Protein AF-A0A0E2AS98-F1 (afdb_monomer_lite)

Foldseek 3Di:
DFWEQDAPQAIKDFDADLVLDTPDIDGDHCHPPVNPLVVNLVVVQCCCVVRVAQEYEYEPDDCRVVVQVSVVPRDHPDDHHYYYDHLFQLLVLLPDPVLCVSCVPDHSNNSSRSLRVVCVSPVLVSCVSGQQLRNDLDPCSVVDDPVVSSVVSVVVSVVLDDDPPDDDPVSVVVVVVSVVVVVVVPD

Sequence (187 aa):
MGINPGFRTGCKVVCLDAQGNLVHNENIYPHPPVDKKTEAASKLRKMIEAYKIEAIAIGNGTASRETENFVTHQQCDRPVQVFVVSEQGASIYSASKTARDEFPDYDVTVRGAVSIARRLMDPLAELVKIDPKPIGVGQYQHDVDQTKLKKSLDQTVENCGMSETTKGSVIKKRILAIFLRHYSANG

Secondary structure (DSSP, 8-state):
-EEE--STT-EEEEEE-TT--EEEEEEE--STTT--HHHHHHHHHHHHHHTT--EEEEESSTTHHHHHHHHHT---SS--EEEEE--TTHHHHHHSHHHHHH-TTS-HHHHHHHHHHHHHH-HHHHHTTS-SGGG---TTTTSS-HHHHHHHHHHHHHHHS--TTS-TTHHHHHHHHHHHHHHHTT-

pLDDT: mean 81.99, std 20.9, range [31.88, 98.81]

Structure (mmCIF, N/CA/C/O backbone):
data_AF-A0A0E2AS98-F1
#
_entry.id   AF-A0A0E2AS98-F1
#
loop_
_atom_site.group_PDB
_atom_site.id
_atom_site.type_symbol
_atom_site.label_atom_id
_atom_site.label_alt_id
_atom_site.label_comp_id
_atom_site.label_asym_id
_atom_site.label_entity_id
_atom_site.label_seq_id
_atom_site.pdbx_PDB_ins_code
_atom_site.Cartn_x
_atom_site.Cartn_y
_atom_site.Cartn_z
_atom_site.occupancy
_atom_site.B_iso_or_equiv
_atom_site.auth_seq_id
_atom_site.auth_comp_id
_atom_site.auth_asym_id
_atom_site.auth_atom_id
_atom_site.pdbx_PDB_model_num
ATOM 1 N N . MET A 1 1 ? -1.797 -6.481 4.523 1.00 98.12 1 MET A N 1
ATOM 2 C CA . MET A 1 1 ? -2.333 -5.139 4.183 1.00 98.12 1 MET A CA 1
ATOM 3 C C . MET A 1 1 ? -1.204 -4.292 3.625 1.00 98.12 1 MET A C 1
ATOM 5 O O . MET A 1 1 ? -0.089 -4.416 4.112 1.00 98.12 1 MET A O 1
ATOM 9 N N . GLY A 1 2 ? -1.472 -3.462 2.621 1.00 98.50 2 GLY A N 1
ATOM 10 C CA . GLY A 1 2 ? -0.536 -2.448 2.130 1.00 98.50 2 GLY A CA 1
ATOM 11 C C . GLY A 1 2 ? -1.086 -1.050 2.340 1.00 98.50 2 GLY A C 1
ATOM 12 O O . GLY A 1 2 ? -2.293 -0.839 2.231 1.00 98.50 2 GLY A O 1
ATOM 13 N N . ILE A 1 3 ? -0.198 -0.107 2.623 1.00 98.69 3 ILE A N 1
ATOM 14 C CA . ILE A 1 3 ? -0.505 1.309 2.758 1.00 98.69 3 ILE A CA 1
ATOM 15 C C . ILE A 1 3 ? 0.469 2.073 1.871 1.00 98.69 3 ILE A C 1
ATOM 17 O O . ILE A 1 3 ? 1.679 1.991 2.068 1.00 98.69 3 ILE A O 1
ATOM 21 N N . ASN A 1 4 ? -0.069 2.809 0.902 1.00 98.31 4 ASN A N 1
ATOM 22 C CA . ASN A 1 4 ? 0.661 3.820 0.148 1.00 98.31 4 ASN A CA 1
ATOM 23 C C . ASN A 1 4 ? 0.438 5.185 0.827 1.00 98.31 4 ASN A C 1
ATOM 25 O O . ASN A 1 4 ? -0.687 5.699 0.763 1.00 98.31 4 ASN A O 1
ATOM 29 N N . PRO A 1 5 ? 1.436 5.730 1.542 1.00 98.12 5 PRO A N 1
ATOM 30 C CA . PRO A 1 5 ? 1.273 6.942 2.335 1.00 98.12 5 PRO A CA 1
ATOM 31 C C . PRO A 1 5 ? 1.043 8.204 1.499 1.00 98.12 5 PRO A C 1
ATOM 33 O O . PRO A 1 5 ? 1.516 8.333 0.373 1.00 98.12 5 PRO A O 1
ATOM 36 N N . GLY A 1 6 ? 0.324 9.168 2.072 1.00 97.38 6 GLY A N 1
ATOM 37 C CA . GLY A 1 6 ? 0.138 10.475 1.456 1.00 97.38 6 GLY A CA 1
ATOM 38 C C . GLY A 1 6 ? -0.455 11.502 2.415 1.00 97.38 6 GLY A C 1
ATOM 39 O O . GLY A 1 6 ? -1.212 11.167 3.324 1.00 97.38 6 GLY A O 1
ATOM 40 N N . PHE A 1 7 ? -0.111 12.775 2.202 1.00 97.50 7 PHE A N 1
ATOM 41 C CA . PHE A 1 7 ? -0.667 13.902 2.958 1.00 97.50 7 PHE A CA 1
ATOM 42 C C . PHE A 1 7 ? -2.013 14.349 2.367 1.00 97.50 7 PHE A C 1
ATOM 44 O O . PHE A 1 7 ? -3.079 13.903 2.785 1.00 97.50 7 PHE A O 1
ATOM 51 N N . ARG A 1 8 ? -1.977 15.204 1.334 1.00 95.75 8 ARG A N 1
ATOM 52 C CA . ARG A 1 8 ? -3.169 15.831 0.729 1.00 95.75 8 ARG A CA 1
ATOM 53 C C . ARG A 1 8 ? -4.147 14.827 0.123 1.00 95.75 8 ARG A C 1
ATOM 55 O O . ARG A 1 8 ? -5.352 14.993 0.264 1.00 95.75 8 ARG A O 1
ATOM 62 N N . THR A 1 9 ? -3.634 13.804 -0.551 1.00 95.19 9 THR A N 1
ATOM 63 C CA . THR A 1 9 ? -4.444 12.772 -1.211 1.00 95.19 9 THR A CA 1
ATOM 64 C C . THR A 1 9 ? -4.888 11.662 -0.259 1.00 95.19 9 THR A C 1
ATOM 66 O O . THR A 1 9 ? -5.659 10.801 -0.671 1.00 95.19 9 THR A O 1
ATOM 69 N N . GLY A 1 10 ? -4.444 11.689 1.003 1.00 97.62 10 GLY A N 1
ATOM 70 C CA . GLY A 1 10 ? -4.630 10.604 1.964 1.00 97.62 10 GLY A CA 1
ATOM 71 C C . GLY A 1 10 ? -3.718 9.404 1.698 1.00 97.62 10 GLY A C 1
ATOM 72 O O . GLY A 1 10 ? -2.964 9.378 0.723 1.00 97.62 10 GLY A O 1
ATOM 73 N N . CYS A 1 11 ? -3.809 8.412 2.581 1.00 98.50 11 CYS A N 1
ATOM 74 C CA . CYS A 1 11 ? -3.120 7.136 2.455 1.00 98.50 11 CYS A CA 1
ATOM 75 C C . CYS A 1 11 ? -4.057 6.113 1.806 1.00 98.50 11 CYS A C 1
ATOM 77 O O . CYS A 1 11 ? -5.139 5.829 2.338 1.00 98.50 11 CYS A O 1
ATOM 79 N N . LYS A 1 12 ? -3.620 5.514 0.696 1.00 98.56 12 LYS A N 1
ATOM 80 C CA . LYS A 1 12 ? -4.362 4.432 0.046 1.00 98.56 12 LYS A CA 1
ATOM 81 C C . LYS A 1 12 ? -4.075 3.121 0.767 1.00 98.56 12 LYS A C 1
ATOM 83 O O . LYS A 1 12 ? -2.920 2.710 0.848 1.00 98.56 12 LYS A O 1
ATOM 88 N N . VAL A 1 13 ? -5.115 2.460 1.264 1.00 98.75 13 VAL A N 1
ATOM 89 C CA . VAL A 1 13 ? -5.017 1.189 1.989 1.00 98.75 13 VAL A CA 1
ATOM 90 C C . VAL A 1 13 ? -5.600 0.073 1.138 1.00 98.75 13 VAL A C 1
ATOM 92 O O . VAL A 1 13 ? -6.668 0.227 0.548 1.00 98.75 13 VAL A O 1
ATOM 95 N N . VAL A 1 14 ? -4.909 -1.063 1.097 1.00 98.81 14 VAL A N 1
ATOM 96 C CA . VAL A 1 14 ? -5.372 -2.292 0.448 1.00 98.81 14 VAL A CA 1
ATOM 97 C C . VAL A 1 14 ? -5.251 -3.484 1.390 1.00 98.81 14 VAL A C 1
ATOM 99 O O . VAL A 1 14 ? -4.265 -3.633 2.118 1.00 98.81 14 VAL A O 1
ATOM 102 N N . CYS A 1 15 ? -6.236 -4.372 1.353 1.00 98.62 15 CYS A N 1
ATOM 103 C CA . CYS A 1 15 ? -6.164 -5.681 1.992 1.00 98.62 15 CYS A CA 1
ATOM 104 C C . CYS A 1 15 ? -6.011 -6.738 0.907 1.00 98.62 15 CYS A C 1
ATOM 106 O O . CYS A 1 15 ? -6.765 -6.737 -0.068 1.00 98.62 15 CYS A O 1
ATOM 108 N N . LEU A 1 16 ? -5.026 -7.614 1.089 1.00 98.38 16 LEU A N 1
ATOM 109 C CA . LEU A 1 16 ? -4.793 -8.756 0.218 1.00 98.38 16 LEU A CA 1
ATOM 110 C C . LEU A 1 16 ? -5.081 -10.044 0.986 1.00 98.38 16 LEU A C 1
ATOM 112 O O . LEU A 1 16 ? -4.855 -10.080 2.199 1.00 98.38 16 LEU A O 1
ATOM 116 N N . ASP A 1 17 ? -5.549 -11.071 0.284 1.00 96.75 17 ASP A N 1
ATOM 117 C CA . ASP A 1 17 ? -5.591 -12.436 0.814 1.00 96.75 17 ASP A CA 1
ATOM 118 C C . ASP A 1 17 ? -4.194 -13.093 0.813 1.00 96.75 17 ASP A C 1
ATOM 120 O O . ASP A 1 17 ? -3.189 -12.487 0.427 1.00 96.75 17 ASP A O 1
ATOM 124 N N . ALA A 1 18 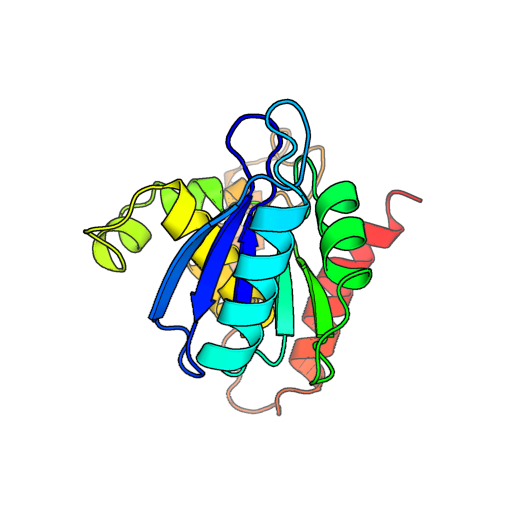? -4.120 -14.352 1.254 1.00 93.62 18 ALA A N 1
ATOM 125 C CA . ALA A 1 18 ? -2.868 -15.107 1.325 1.00 93.62 18 ALA A CA 1
ATOM 126 C C . ALA A 1 18 ? -2.233 -15.382 -0.053 1.00 93.62 18 ALA A C 1
ATOM 128 O O . ALA A 1 18 ? -1.033 -15.637 -0.133 1.00 93.62 18 ALA A O 1
ATOM 129 N N . GLN A 1 19 ? -3.018 -15.323 -1.131 1.00 93.69 19 GLN A N 1
ATOM 130 C CA . GLN A 1 19 ? -2.571 -15.497 -2.513 1.00 93.69 19 GLN A CA 1
ATOM 131 C C . GLN A 1 19 ? -2.161 -14.162 -3.157 1.00 93.69 19 GLN A C 1
ATOM 133 O O . GLN A 1 19 ? -1.646 -14.143 -4.273 1.00 93.69 19 GLN A O 1
ATOM 138 N N . GLY A 1 20 ? -2.352 -13.041 -2.457 1.00 93.31 20 GLY A N 1
ATOM 139 C CA . GLY A 1 20 ? -2.023 -11.707 -2.942 1.00 93.31 20 GLY A CA 1
ATOM 140 C C . GLY A 1 20 ? -3.116 -11.092 -3.816 1.00 93.31 20 GLY A C 1
ATOM 141 O O . GLY A 1 20 ? -2.835 -10.121 -4.527 1.00 93.31 20 GLY A O 1
ATOM 142 N N . ASN A 1 21 ? -4.342 -11.623 -3.791 1.00 96.38 21 ASN A N 1
ATOM 143 C CA . ASN A 1 21 ? -5.487 -11.024 -4.474 1.00 96.38 21 ASN A CA 1
ATOM 144 C C . ASN A 1 21 ? -6.033 -9.854 -3.661 1.00 96.38 21 ASN A C 1
ATOM 146 O O . ASN A 1 21 ? -6.092 -9.906 -2.433 1.00 96.38 21 ASN A O 1
ATOM 150 N N . LEU A 1 22 ? -6.461 -8.798 -4.352 1.00 98.25 22 LEU A N 1
ATOM 151 C CA . LEU A 1 22 ? -7.086 -7.643 -3.720 1.00 98.25 22 LEU A CA 1
ATOM 152 C C . LEU A 1 22 ? -8.492 -8.008 -3.237 1.00 98.25 22 LEU A C 1
ATOM 154 O O . LEU A 1 22 ? -9.369 -8.278 -4.050 1.00 98.25 22 LEU A O 1
ATOM 158 N N . VAL A 1 23 ? -8.713 -7.962 -1.923 1.00 98.25 23 VAL A N 1
ATOM 159 C CA . VAL A 1 23 ? -10.035 -8.213 -1.320 1.00 98.25 23 VAL A CA 1
ATOM 160 C C . VAL A 1 23 ? -10.718 -6.935 -0.844 1.00 98.25 23 VAL A C 1
ATOM 162 O O . VAL A 1 23 ? -11.935 -6.900 -0.689 1.00 98.25 23 VAL A O 1
ATOM 165 N N . HIS A 1 24 ? -9.952 -5.863 -0.621 1.00 98.50 24 HIS A N 1
ATOM 166 C CA . HIS A 1 24 ? -10.496 -4.573 -0.210 1.00 98.50 24 HIS A CA 1
ATOM 167 C C . HIS A 1 24 ? -9.539 -3.429 -0.511 1.00 98.50 24 HIS A C 1
ATOM 169 O O . HIS A 1 24 ? -8.323 -3.588 -0.400 1.00 98.50 24 HIS A O 1
ATOM 175 N N . ASN A 1 25 ? -10.083 -2.253 -0.810 1.00 98.50 25 ASN A N 1
ATOM 176 C CA . ASN A 1 25 ? -9.320 -1.015 -0.830 1.00 98.50 25 ASN A CA 1
ATOM 177 C C . ASN A 1 25 ? -10.160 0.140 -0.283 1.00 98.50 25 ASN A C 1
ATOM 179 O O . ASN A 1 25 ? -11.367 0.195 -0.506 1.00 98.50 25 ASN A O 1
ATOM 183 N N . GLU A 1 26 ? -9.502 1.075 0.392 1.00 97.94 26 GLU A N 1
ATOM 184 C CA . GLU A 1 26 ? -10.120 2.316 0.849 1.00 97.94 26 GLU A CA 1
ATOM 185 C C . GLU A 1 26 ? -9.063 3.417 0.976 1.00 97.94 26 GLU A C 1
ATOM 187 O O . GLU A 1 26 ? -7.860 3.153 0.986 1.00 97.94 26 GLU A O 1
ATOM 192 N N . ASN A 1 27 ? -9.502 4.668 1.086 1.00 98.12 27 ASN A N 1
ATOM 193 C CA . ASN A 1 27 ? -8.626 5.793 1.376 1.00 98.12 27 ASN A CA 1
ATOM 194 C C . ASN A 1 27 ? -8.861 6.284 2.807 1.00 98.12 27 ASN A C 1
ATOM 196 O O . ASN A 1 27 ? -10.003 6.516 3.207 1.00 98.12 27 ASN A O 1
ATOM 200 N N . ILE A 1 28 ? -7.783 6.482 3.562 1.00 98.56 28 ILE A N 1
ATOM 201 C CA . ILE A 1 28 ? -7.833 7.072 4.903 1.00 98.56 28 ILE A CA 1
ATOM 202 C C . ILE A 1 28 ? -7.053 8.382 4.933 1.00 98.56 28 ILE A C 1
ATOM 204 O O . ILE A 1 28 ? -6.127 8.591 4.154 1.00 98.56 28 ILE A O 1
ATOM 208 N N . TYR A 1 29 ? -7.407 9.267 5.860 1.00 98.56 29 TYR A N 1
ATOM 209 C CA . TYR A 1 29 ? -6.810 10.601 5.955 1.00 98.56 29 TYR A CA 1
ATOM 210 C C . TYR A 1 29 ? -6.251 10.868 7.360 1.00 98.56 29 TYR A C 1
ATOM 212 O O . TYR A 1 29 ? -6.797 11.701 8.077 1.00 98.56 29 TYR A O 1
ATOM 220 N N . PRO A 1 30 ? -5.197 10.154 7.795 1.00 98.12 30 PRO A N 1
ATOM 221 C CA . PRO A 1 30 ? -4.638 10.308 9.139 1.00 98.12 30 PRO A CA 1
ATOM 222 C C . PRO A 1 30 ? -3.778 11.569 9.311 1.00 98.12 30 PRO A C 1
ATOM 224 O O . PRO A 1 30 ? -3.431 11.905 10.440 1.00 98.12 30 PRO A O 1
ATOM 227 N N . HIS A 1 31 ? -3.430 12.260 8.220 1.00 98.12 31 HIS A N 1
ATOM 228 C CA . HIS A 1 31 ? -2.457 13.355 8.232 1.00 98.12 31 HIS A CA 1
ATOM 229 C C . HIS A 1 31 ? -3.062 14.683 7.756 1.00 98.12 31 HIS A C 1
ATOM 231 O O . HIS A 1 31 ? -4.033 14.681 6.986 1.00 98.12 31 HIS A O 1
ATOM 237 N N . PRO A 1 32 ? -2.479 15.833 8.148 1.00 96.31 32 PRO A N 1
ATOM 238 C CA . PRO A 1 32 ? -2.798 17.123 7.545 1.00 96.31 32 PRO A CA 1
ATOM 239 C C . PRO A 1 32 ? -2.623 17.099 6.016 1.00 96.31 32 PRO A C 1
ATOM 241 O O . PRO A 1 32 ? -1.759 16.383 5.502 1.00 96.31 32 PRO A O 1
ATOM 244 N N . PRO A 1 33 ? -3.414 17.881 5.260 1.00 96.62 33 PRO A N 1
ATOM 245 C CA . PRO A 1 33 ? -4.338 18.925 5.713 1.00 96.62 33 PRO A CA 1
ATOM 246 C C . PRO A 1 33 ? -5.740 18.433 6.117 1.00 96.62 33 PRO A C 1
ATOM 248 O O . PRO A 1 33 ? -6.519 19.230 6.621 1.00 96.62 33 PRO A O 1
ATOM 251 N N . VAL A 1 34 ? -6.087 17.163 5.881 1.00 96.62 34 VAL A N 1
ATOM 252 C CA . VAL A 1 34 ? -7.442 16.647 6.164 1.00 96.62 34 VAL A CA 1
ATOM 253 C C . VAL A 1 34 ? -7.585 16.191 7.623 1.00 96.62 34 VAL A C 1
ATOM 255 O O . VAL A 1 34 ? -8.619 16.428 8.234 1.00 96.62 34 VAL A O 1
ATOM 258 N N . ASP A 1 35 ? -6.548 15.554 8.174 1.00 95.56 35 ASP A N 1
ATOM 259 C CA . ASP A 1 35 ? -6.378 15.213 9.599 1.00 95.56 35 ASP A CA 1
ATOM 260 C C . ASP A 1 35 ? -7.564 14.494 10.284 1.00 95.56 35 ASP A C 1
ATOM 262 O O . ASP A 1 35 ? -7.888 14.711 11.451 1.00 95.56 35 ASP A O 1
ATOM 266 N N . LYS A 1 36 ? -8.206 13.559 9.581 1.00 97.88 36 LYS A N 1
ATOM 267 C CA . LYS A 1 36 ? -9.273 12.693 10.110 1.00 97.88 36 LYS A CA 1
ATOM 268 C C . LYS A 1 36 ? -8.713 11.482 10.872 1.00 97.88 36 LYS A C 1
ATOM 270 O O . LYS A 1 36 ? -9.107 10.339 10.618 1.00 97.88 36 LYS A O 1
ATOM 275 N N . LYS A 1 37 ? -7.805 11.709 11.827 1.00 96.69 37 LYS A N 1
ATOM 276 C CA . LYS A 1 37 ? -7.103 10.649 12.587 1.00 96.69 37 LYS A CA 1
ATOM 277 C C . LYS A 1 37 ? -8.035 9.613 13.213 1.00 96.69 37 LYS A C 1
ATOM 279 O O . LYS A 1 37 ? -7.813 8.418 13.044 1.00 96.69 37 LYS A O 1
ATOM 284 N N . THR A 1 38 ? -9.091 10.048 13.899 1.00 97.06 38 THR A N 1
ATOM 285 C CA . THR A 1 38 ? -10.021 9.139 14.595 1.00 97.06 38 THR A CA 1
ATOM 286 C C . THR A 1 38 ? -10.792 8.246 13.621 1.00 97.06 38 THR A C 1
ATOM 288 O O . THR A 1 38 ? -10.952 7.048 13.864 1.00 97.06 38 THR A O 1
ATOM 291 N N . GLU A 1 39 ? -11.231 8.806 12.488 1.00 97.94 39 GLU A N 1
ATOM 292 C CA . GLU A 1 39 ? -11.916 8.059 11.426 1.00 97.94 39 GLU A CA 1
ATOM 293 C C . GLU A 1 39 ? -10.962 7.045 10.780 1.00 97.94 39 GLU A C 1
ATOM 295 O O . GLU A 1 39 ? -11.294 5.865 10.666 1.00 97.94 39 GLU A O 1
ATOM 300 N N . ALA A 1 40 ? -9.749 7.489 10.429 1.00 98.25 40 ALA A N 1
ATOM 301 C CA . ALA A 1 40 ? -8.699 6.646 9.868 1.00 98.25 40 ALA A CA 1
ATOM 302 C C . ALA A 1 40 ? -8.350 5.477 10.801 1.00 98.25 40 ALA A C 1
ATOM 304 O O . ALA A 1 40 ? -8.235 4.339 10.352 1.00 98.25 40 ALA A O 1
ATOM 305 N N . ALA A 1 41 ? -8.245 5.741 12.105 1.00 97.25 41 ALA A N 1
ATOM 306 C CA . ALA A 1 41 ? -7.940 4.742 13.122 1.00 97.25 41 ALA A CA 1
ATOM 307 C C . ALA A 1 41 ? -9.062 3.702 13.255 1.00 97.25 41 ALA A C 1
ATOM 309 O O . ALA A 1 41 ? -8.800 2.501 13.315 1.00 97.25 41 ALA A O 1
ATOM 310 N N . SER A 1 42 ? -10.323 4.150 13.249 1.00 96.88 42 SER A N 1
ATOM 311 C CA . SER A 1 42 ? -11.483 3.254 13.273 1.00 96.88 42 SER A CA 1
ATOM 312 C C . SER A 1 42 ? -11.524 2.348 12.040 1.00 96.88 42 SER A C 1
ATOM 314 O O . SER A 1 42 ? -11.691 1.137 12.178 1.00 96.88 42 SER A O 1
ATOM 316 N N . LYS A 1 43 ? -11.319 2.914 10.842 1.00 97.75 43 LYS A N 1
ATOM 317 C CA . LYS A 1 43 ? -11.270 2.159 9.581 1.00 97.75 43 LYS A CA 1
ATOM 318 C C . LYS A 1 43 ? -10.132 1.146 9.569 1.00 97.75 43 LYS A C 1
ATOM 320 O O . LYS A 1 43 ? -10.362 -0.015 9.245 1.00 97.75 43 LYS A O 1
ATOM 325 N N . LEU A 1 44 ? -8.933 1.557 9.989 1.00 97.44 44 LEU A N 1
ATOM 326 C CA . LEU A 1 44 ? -7.771 0.675 10.059 1.00 97.44 44 LEU A CA 1
ATOM 327 C C . LEU A 1 44 ? -8.044 -0.537 10.958 1.00 97.44 44 LEU A C 1
ATOM 329 O O . LEU A 1 44 ? -7.875 -1.667 10.508 1.00 97.44 44 LEU A O 1
ATOM 333 N N . ARG A 1 45 ? -8.534 -0.320 12.186 1.00 96.06 45 ARG A N 1
ATOM 334 C CA . ARG A 1 45 ? -8.854 -1.418 13.116 1.00 96.06 45 ARG A CA 1
ATOM 335 C C . ARG A 1 45 ? -9.939 -2.346 12.572 1.00 96.06 45 ARG A C 1
ATOM 337 O O . ARG A 1 45 ? -9.783 -3.561 12.637 1.00 96.06 45 ARG A O 1
ATOM 344 N N . LYS A 1 46 ? -11.000 -1.791 11.971 1.00 95.94 46 LYS A N 1
ATOM 345 C CA . LYS A 1 46 ? -12.061 -2.587 11.330 1.00 95.94 46 LYS A CA 1
ATOM 346 C C . LYS A 1 46 ? -11.514 -3.472 10.212 1.00 95.94 46 LYS A C 1
ATOM 348 O O . LYS A 1 46 ? -11.878 -4.639 10.146 1.00 95.94 46 LYS A O 1
ATOM 353 N N . MET A 1 47 ? -10.639 -2.941 9.358 1.00 97.00 47 MET A N 1
ATOM 354 C CA . MET A 1 47 ? -10.011 -3.724 8.292 1.00 97.00 47 MET A CA 1
ATOM 355 C C . MET A 1 47 ? -9.071 -4.799 8.846 1.00 97.00 47 MET A C 1
ATOM 357 O O . MET A 1 47 ? -9.081 -5.924 8.354 1.00 97.00 47 MET A O 1
ATOM 361 N N . ILE A 1 48 ? -8.274 -4.469 9.869 1.00 95.94 48 ILE A N 1
ATOM 362 C CA . ILE A 1 48 ? -7.370 -5.426 10.518 1.00 95.94 48 ILE A CA 1
ATOM 363 C C . ILE A 1 48 ? -8.146 -6.639 11.034 1.00 95.94 48 ILE A C 1
ATOM 365 O O . ILE A 1 48 ? -7.724 -7.771 10.791 1.00 95.94 48 ILE A O 1
ATOM 369 N N . GLU A 1 49 ? -9.284 -6.399 11.684 1.00 95.12 49 GLU A N 1
ATOM 370 C CA . GLU A 1 49 ? -10.127 -7.460 12.225 1.00 95.12 49 GLU A CA 1
ATOM 371 C C . GLU A 1 49 ? -10.874 -8.222 11.122 1.00 95.12 49 GLU A C 1
ATOM 373 O O . GLU A 1 49 ? -10.733 -9.439 11.002 1.00 95.12 49 GLU A O 1
ATOM 378 N N . ALA A 1 50 ? -11.592 -7.511 10.245 1.00 95.94 50 ALA A N 1
ATOM 379 C CA . ALA A 1 50 ? -12.432 -8.119 9.212 1.00 95.94 50 ALA A CA 1
ATOM 380 C C . ALA A 1 50 ? -11.644 -9.013 8.242 1.00 95.94 50 ALA A C 1
ATOM 382 O O . ALA A 1 50 ? -12.106 -10.092 7.875 1.00 95.94 50 ALA A O 1
ATOM 383 N N . TYR A 1 51 ? -10.444 -8.579 7.845 1.00 96.31 51 TYR A N 1
ATOM 384 C CA . TYR A 1 51 ? -9.594 -9.300 6.892 1.00 96.31 51 TYR A CA 1
ATOM 385 C C . TYR A 1 51 ? -8.486 -10.107 7.566 1.00 96.31 51 TYR A C 1
ATOM 387 O O . TYR A 1 51 ? -7.614 -10.633 6.878 1.00 96.31 51 TYR A O 1
ATOM 395 N N . LYS A 1 52 ? -8.499 -10.205 8.902 1.00 94.81 52 LYS A N 1
ATOM 396 C CA . LYS A 1 52 ? -7.517 -10.959 9.688 1.00 94.81 52 LYS A CA 1
ATOM 397 C C . LYS A 1 52 ? -6.067 -10.630 9.295 1.00 94.81 52 LYS A C 1
ATOM 399 O O . LYS A 1 52 ? -5.254 -11.523 9.061 1.00 94.81 52 LYS A O 1
ATOM 404 N N . ILE A 1 53 ? -5.722 -9.344 9.261 1.00 95.81 53 ILE A N 1
ATOM 405 C CA . ILE A 1 53 ? -4.435 -8.834 8.752 1.00 95.81 53 ILE A CA 1
ATOM 406 C C . ILE A 1 53 ? -3.252 -9.174 9.664 1.00 95.81 53 ILE A C 1
ATOM 408 O O . ILE A 1 53 ? -3.173 -8.697 10.795 1.00 95.81 53 ILE A O 1
ATOM 412 N N . GLU A 1 54 ? -2.318 -10.005 9.201 1.00 93.31 54 GLU A N 1
ATOM 413 C CA . GLU A 1 54 ? -1.136 -10.442 9.978 1.00 93.31 54 GLU A CA 1
ATOM 414 C C . GLU A 1 54 ? 0.041 -9.464 9.891 1.00 93.31 54 GLU A C 1
ATOM 416 O O . GLU A 1 54 ? 0.823 -9.326 10.834 1.00 93.31 54 GLU A O 1
ATOM 421 N N . ALA A 1 55 ? 0.146 -8.759 8.763 1.00 95.50 55 ALA A N 1
ATOM 422 C CA . ALA A 1 55 ? 1.198 -7.787 8.517 1.00 95.50 55 ALA A CA 1
ATOM 423 C C . ALA A 1 55 ? 0.712 -6.588 7.689 1.00 95.50 55 ALA A C 1
ATOM 425 O O . ALA A 1 55 ? -0.164 -6.709 6.818 1.00 95.50 55 ALA A O 1
ATOM 426 N N . ILE A 1 56 ? 1.317 -5.431 7.950 1.00 98.06 56 ILE A N 1
ATOM 427 C CA . ILE A 1 56 ? 1.098 -4.162 7.257 1.00 98.06 56 ILE A CA 1
ATOM 428 C C . ILE A 1 56 ? 2.408 -3.744 6.587 1.00 98.06 56 ILE A C 1
ATOM 430 O O . ILE A 1 56 ? 3.413 -3.542 7.260 1.00 98.06 56 ILE A O 1
ATOM 434 N N . ALA A 1 57 ? 2.379 -3.591 5.265 1.00 98.38 57 ALA A N 1
ATOM 435 C CA . ALA A 1 57 ? 3.450 -2.992 4.479 1.00 98.38 57 ALA A CA 1
ATOM 436 C C . ALA A 1 57 ? 3.165 -1.499 4.269 1.00 98.38 57 ALA A C 1
ATOM 438 O O . ALA A 1 57 ? 2.078 -1.148 3.808 1.00 98.38 57 ALA A O 1
ATOM 439 N N . ILE A 1 58 ? 4.124 -0.631 4.573 1.00 98.62 58 ILE A N 1
ATOM 440 C CA . ILE A 1 58 ? 4.033 0.822 4.394 1.00 98.62 58 ILE A CA 1
ATOM 441 C C . ILE A 1 58 ? 5.070 1.240 3.353 1.00 98.62 58 ILE A C 1
ATOM 443 O O . ILE A 1 58 ? 6.256 0.970 3.530 1.00 98.62 58 ILE A O 1
ATOM 447 N N . GLY A 1 59 ? 4.633 1.874 2.265 1.00 97.94 59 GLY A N 1
ATOM 448 C CA . GLY A 1 59 ? 5.545 2.438 1.265 1.00 97.94 59 GLY A CA 1
ATOM 449 C C . GLY A 1 59 ? 6.449 3.506 1.879 1.00 97.94 59 GLY A C 1
ATOM 450 O O . GLY A 1 59 ? 5.978 4.344 2.640 1.00 97.94 59 GLY A O 1
ATOM 451 N N . ASN A 1 60 ? 7.740 3.478 1.561 1.00 96.50 60 ASN A N 1
ATOM 452 C CA . ASN A 1 60 ? 8.752 4.354 2.154 1.00 96.50 60 ASN A CA 1
ATOM 453 C C . ASN A 1 60 ? 8.827 5.770 1.551 1.00 96.50 60 ASN A C 1
ATOM 455 O O . ASN A 1 60 ? 9.853 6.437 1.693 1.00 96.50 60 ASN A O 1
ATOM 459 N N . GLY A 1 61 ? 7.784 6.229 0.862 1.00 93.12 61 GLY A N 1
ATOM 460 C CA . GLY A 1 61 ? 7.729 7.554 0.263 1.00 93.12 61 GLY A CA 1
ATOM 461 C C . GLY A 1 61 ? 7.175 8.644 1.167 1.00 93.12 61 GLY A C 1
ATOM 462 O O . GLY A 1 61 ? 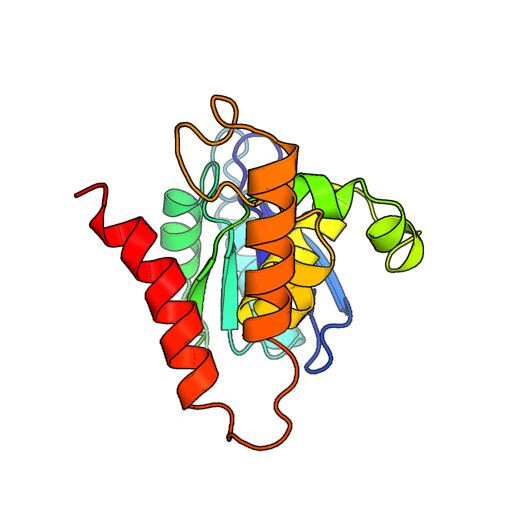7.388 8.699 2.382 1.00 93.12 61 GLY A O 1
ATOM 463 N N . THR A 1 62 ? 6.463 9.573 0.532 1.00 95.38 62 THR A N 1
ATOM 464 C CA . THR A 1 62 ? 5.948 10.781 1.187 1.00 95.38 62 THR A CA 1
ATOM 465 C C . THR A 1 62 ? 4.981 10.419 2.309 1.00 95.38 62 THR A C 1
ATOM 467 O O . THR A 1 62 ? 4.010 9.718 2.071 1.00 95.38 62 THR A O 1
ATOM 470 N N . ALA A 1 63 ? 5.190 10.967 3.508 1.00 97.19 63 ALA A N 1
ATOM 471 C CA . ALA A 1 63 ? 4.410 10.670 4.717 1.00 97.19 63 ALA A CA 1
ATOM 472 C C . ALA A 1 63 ? 4.607 9.253 5.299 1.00 97.19 63 ALA A C 1
ATOM 474 O O . ALA A 1 63 ? 3.812 8.828 6.144 1.00 97.19 63 ALA A O 1
ATOM 475 N N . SER A 1 64 ? 5.632 8.499 4.873 1.00 97.69 64 SER A N 1
ATOM 476 C CA . SER A 1 64 ? 5.894 7.145 5.389 1.00 97.69 64 SER A CA 1
ATOM 477 C C . SER A 1 64 ? 6.089 7.130 6.899 1.00 97.69 64 SER A C 1
ATOM 479 O O . SER A 1 64 ? 5.423 6.367 7.592 1.00 97.69 64 SER A O 1
ATOM 481 N N . ARG A 1 65 ? 6.962 7.995 7.424 1.00 97.50 65 ARG A N 1
ATOM 482 C CA . ARG A 1 65 ? 7.286 8.048 8.858 1.00 97.50 65 ARG A CA 1
ATOM 483 C C . ARG A 1 65 ? 6.065 8.416 9.698 1.00 97.50 65 ARG A C 1
ATOM 485 O O . ARG A 1 65 ? 5.803 7.815 10.733 1.00 97.50 65 ARG A O 1
ATOM 492 N N . GLU A 1 66 ? 5.295 9.397 9.245 1.00 98.31 66 GLU A N 1
ATOM 493 C CA . GLU A 1 66 ? 4.060 9.828 9.895 1.00 98.31 66 GLU A CA 1
ATOM 494 C C . GLU A 1 66 ? 3.024 8.695 9.889 1.00 98.31 66 GLU A C 1
ATOM 496 O O . GLU A 1 66 ? 2.335 8.477 10.885 1.00 98.31 66 GLU A O 1
ATOM 501 N N . THR A 1 67 ? 2.941 7.937 8.791 1.00 98.56 67 THR A N 1
ATOM 502 C CA . THR A 1 67 ? 2.038 6.785 8.654 1.00 98.56 67 THR A CA 1
ATOM 503 C C . THR A 1 67 ? 2.467 5.614 9.528 1.00 98.56 67 THR A C 1
ATOM 505 O O . THR A 1 67 ? 1.620 5.025 10.191 1.00 98.56 67 THR A O 1
ATOM 508 N N . GLU A 1 68 ? 3.757 5.298 9.581 1.00 98.00 68 GLU A N 1
ATOM 509 C CA . GLU A 1 68 ? 4.308 4.271 10.466 1.00 98.00 68 GLU A CA 1
ATOM 510 C C . GLU A 1 68 ? 4.027 4.603 11.933 1.00 98.00 68 GLU A C 1
ATOM 512 O O . GLU A 1 68 ? 3.468 3.775 12.654 1.00 98.00 68 GLU A O 1
ATOM 517 N N . ASN A 1 69 ? 4.301 5.842 12.352 1.00 97.38 69 ASN A N 1
ATOM 518 C CA . ASN A 1 69 ? 3.960 6.319 13.691 1.00 97.38 69 ASN A CA 1
ATOM 519 C C . ASN A 1 69 ? 2.454 6.201 13.952 1.00 97.38 69 ASN A C 1
ATOM 521 O O . ASN A 1 69 ? 2.044 5.671 14.980 1.00 97.38 69 ASN A O 1
ATOM 525 N N . PHE A 1 70 ? 1.612 6.641 13.016 1.00 97.62 70 PHE A N 1
ATOM 526 C CA . PHE A 1 70 ? 0.162 6.527 13.155 1.00 97.62 70 PHE A CA 1
ATOM 527 C C . PHE A 1 70 ? -0.293 5.072 13.342 1.00 97.62 70 PHE A C 1
ATOM 529 O O . PHE A 1 70 ? -1.074 4.805 14.252 1.00 97.62 70 PHE A O 1
ATOM 536 N N . VAL A 1 71 ? 0.195 4.139 12.518 1.00 96.94 71 VAL A N 1
ATOM 537 C CA . VAL A 1 71 ? -0.204 2.721 12.542 1.00 96.94 71 VAL A CA 1
ATOM 538 C C . VAL A 1 71 ? 0.279 2.024 13.814 1.00 96.94 71 VAL A C 1
ATOM 540 O O . VAL A 1 71 ? -0.501 1.324 14.453 1.00 96.94 71 VAL A O 1
ATOM 543 N N . THR A 1 72 ? 1.535 2.235 14.212 1.00 93.69 72 THR A N 1
ATOM 544 C CA . THR A 1 72 ? 2.144 1.580 15.387 1.00 93.69 72 THR A CA 1
ATOM 545 C C . THR A 1 72 ? 1.523 2.009 16.716 1.00 93.69 72 THR A C 1
ATOM 547 O O . THR A 1 72 ? 1.534 1.238 17.671 1.00 93.69 72 THR A O 1
ATOM 550 N N . HIS A 1 73 ? 0.918 3.198 16.779 1.00 92.94 73 HIS A N 1
ATOM 551 C CA . HIS A 1 73 ? 0.190 3.671 17.960 1.00 92.94 73 HIS A CA 1
ATOM 552 C C . HIS A 1 73 ? -1.263 3.167 18.030 1.00 92.94 73 HIS A C 1
ATOM 554 O O . HIS A 1 73 ? -1.981 3.502 18.975 1.00 92.94 73 HIS A O 1
ATOM 560 N N . GLN A 1 74 ? -1.735 2.381 17.053 1.00 90.38 74 GLN A N 1
ATOM 561 C CA . GLN A 1 74 ? -3.080 1.811 17.109 1.00 90.38 74 GLN A CA 1
ATOM 562 C C . GLN A 1 74 ? -3.099 0.541 17.956 1.00 90.38 74 GLN A C 1
ATOM 564 O O . GLN A 1 74 ? -2.484 -0.466 17.612 1.00 90.38 74 GLN A O 1
ATOM 569 N N . GLN A 1 75 ? -3.883 0.566 19.032 1.00 83.69 75 GLN A N 1
ATOM 570 C CA . GLN A 1 75 ? -4.203 -0.642 19.786 1.00 83.69 75 GLN A CA 1
ATOM 571 C C . GLN A 1 75 ? -5.065 -1.561 18.917 1.00 83.69 75 GLN A C 1
ATOM 573 O O . GLN A 1 75 ? -6.148 -1.174 18.474 1.00 83.69 75 GLN A O 1
ATOM 578 N N . CYS A 1 76 ? -4.556 -2.758 18.652 1.00 82.88 76 CYS A N 1
ATOM 579 C CA . CYS A 1 76 ? -5.257 -3.813 17.936 1.00 82.88 76 CYS A CA 1
ATOM 580 C C . CYS A 1 76 ? -5.363 -5.024 18.862 1.00 82.88 76 CYS A C 1
ATOM 582 O O . CYS A 1 76 ? -4.406 -5.336 19.569 1.00 82.88 76 CYS A O 1
ATOM 584 N N . ASP A 1 77 ? -6.494 -5.726 18.825 1.00 82.06 77 ASP A N 1
ATOM 585 C CA . ASP A 1 77 ? -6.730 -6.906 19.675 1.00 82.06 77 ASP A CA 1
ATOM 586 C C . ASP A 1 77 ? -5.784 -8.072 19.333 1.00 82.06 77 ASP A C 1
ATOM 588 O O . ASP A 1 77 ? -5.523 -8.959 20.144 1.00 82.06 77 ASP A O 1
ATOM 592 N N . ARG A 1 78 ? -5.229 -8.037 18.119 1.00 80.69 78 ARG A N 1
ATOM 593 C CA . ARG A 1 78 ? -4.255 -8.980 17.572 1.00 80.69 78 ARG A CA 1
ATOM 594 C C . ARG A 1 78 ? -2.914 -8.285 17.324 1.00 80.69 78 ARG A C 1
ATOM 596 O O . ARG A 1 78 ? -2.906 -7.156 16.825 1.00 80.69 78 ARG A O 1
ATOM 603 N N . PRO A 1 79 ? -1.778 -8.955 17.587 1.00 81.38 79 PRO A N 1
ATOM 604 C CA . PRO A 1 79 ? -0.479 -8.434 17.192 1.00 81.38 79 PRO A CA 1
ATOM 605 C C . PRO A 1 79 ? -0.395 -8.386 15.661 1.00 81.38 79 PRO A C 1
ATOM 607 O O . PRO A 1 79 ? -0.579 -9.398 14.985 1.00 81.38 79 PRO A O 1
ATOM 610 N N . VAL A 1 80 ? -0.119 -7.202 15.116 1.00 90.50 80 VAL A N 1
ATOM 611 C CA . VAL A 1 80 ? 0.094 -6.988 13.680 1.00 90.50 80 VAL A CA 1
ATOM 612 C C . VAL A 1 80 ? 1.500 -6.456 13.480 1.00 90.50 80 VAL A C 1
ATOM 614 O O . VAL A 1 80 ? 1.892 -5.469 14.099 1.00 90.50 80 VAL A O 1
ATOM 617 N N . GLN A 1 81 ? 2.268 -7.113 12.616 1.00 92.88 81 GLN A N 1
ATOM 618 C CA . GLN A 1 81 ? 3.623 -6.669 12.308 1.00 92.88 81 GLN A CA 1
ATOM 619 C C . GLN A 1 81 ? 3.586 -5.541 11.276 1.00 92.88 81 GLN A C 1
ATOM 621 O O . GLN A 1 81 ? 2.870 -5.629 10.278 1.00 92.88 81 GLN A O 1
ATOM 626 N N . VAL A 1 82 ? 4.366 -4.489 11.502 1.00 95.19 82 VAL A N 1
ATOM 627 C CA . VAL A 1 82 ? 4.452 -3.329 10.608 1.00 95.19 82 VAL A CA 1
ATOM 628 C C . VAL A 1 82 ? 5.833 -3.310 9.969 1.00 95.19 82 VAL A C 1
ATOM 630 O O . VAL A 1 82 ? 6.839 -3.430 10.663 1.00 95.19 82 VAL A O 1
ATOM 633 N N . PHE A 1 83 ? 5.874 -3.171 8.647 1.00 95.62 83 PHE A N 1
ATOM 634 C CA . PHE A 1 83 ? 7.104 -3.139 7.868 1.00 95.62 83 PHE A CA 1
ATOM 635 C C . PHE A 1 83 ? 7.088 -1.956 6.913 1.00 95.62 83 PHE A C 1
ATOM 637 O O . PHE A 1 83 ? 6.130 -1.769 6.162 1.00 95.62 83 PHE A O 1
ATOM 644 N N . VAL A 1 84 ? 8.183 -1.207 6.883 1.00 95.38 84 VAL A N 1
ATOM 645 C CA . VAL A 1 84 ? 8.437 -0.229 5.827 1.00 95.38 84 VAL A CA 1
ATOM 646 C C . VAL A 1 84 ? 9.056 -0.951 4.631 1.00 95.38 84 VAL A C 1
ATOM 648 O O . VAL A 1 84 ? 10.016 -1.709 4.774 1.00 95.38 84 VAL A O 1
ATOM 651 N N . VAL A 1 85 ? 8.494 -0.736 3.444 1.00 93.12 85 VAL A N 1
ATOM 652 C CA . VAL A 1 85 ? 8.924 -1.360 2.188 1.00 93.12 85 VAL A CA 1
ATOM 653 C C . VAL A 1 85 ? 9.216 -0.294 1.143 1.00 93.12 85 VAL A C 1
ATOM 655 O O . VAL A 1 85 ? 8.614 0.777 1.137 1.00 93.12 85 VAL A O 1
ATOM 658 N N . SER A 1 86 ? 10.132 -0.591 0.222 1.00 89.38 86 SER A N 1
ATOM 659 C CA . SER A 1 86 ? 10.414 0.324 -0.886 1.00 89.38 86 SER A CA 1
ATOM 660 C C . SER A 1 86 ? 9.173 0.473 -1.753 1.00 89.38 86 SER A C 1
ATOM 662 O O . SER A 1 86 ? 8.578 -0.533 -2.143 1.00 89.38 86 SER A O 1
ATOM 664 N N . GLU A 1 87 ? 8.821 1.704 -2.105 1.00 90.62 87 GLU A N 1
ATOM 665 C CA . GLU A 1 87 ? 7.824 2.012 -3.134 1.00 90.62 87 GLU A CA 1
ATOM 666 C C . GLU A 1 87 ? 8.456 2.319 -4.500 1.00 90.62 87 GLU A C 1
ATOM 668 O O . GLU A 1 87 ? 7.751 2.600 -5.468 1.00 90.62 87 GLU A O 1
ATOM 673 N N . GLN A 1 88 ? 9.785 2.228 -4.615 1.00 85.50 88 GLN A N 1
ATOM 674 C CA . GLN A 1 88 ? 10.512 2.536 -5.844 1.00 85.50 88 GLN A CA 1
ATOM 675 C C . GLN A 1 88 ? 9.987 1.683 -7.006 1.00 85.50 88 GLN A C 1
ATOM 677 O O . GLN A 1 88 ? 9.889 0.459 -6.905 1.00 85.50 88 GLN A O 1
ATOM 682 N N . GLY A 1 89 ? 9.569 2.327 -8.094 1.00 87.00 89 GLY A N 1
ATOM 683 C CA . GLY A 1 89 ? 8.949 1.656 -9.240 1.00 87.00 89 GLY A CA 1
ATOM 684 C C . GLY A 1 89 ? 7.478 1.248 -9.059 1.00 87.00 89 GLY A C 1
ATOM 685 O O . GLY A 1 89 ? 6.877 0.775 -10.019 1.00 87.00 89 GLY A O 1
ATOM 686 N N . ALA A 1 90 ? 6.848 1.456 -7.895 1.00 90.81 90 ALA A N 1
ATOM 687 C CA . ALA A 1 90 ? 5.424 1.147 -7.702 1.00 90.81 90 ALA A CA 1
ATOM 688 C C . ALA A 1 90 ? 4.520 2.031 -8.580 1.00 90.81 90 ALA A C 1
ATOM 690 O O . ALA A 1 90 ? 3.494 1.564 -9.069 1.00 90.81 90 ALA A O 1
ATOM 691 N N . SER A 1 91 ? 4.928 3.280 -8.835 1.00 90.38 91 SER A N 1
ATOM 692 C CA . SER A 1 91 ? 4.269 4.190 -9.784 1.00 90.38 91 SER A CA 1
ATOM 693 C C . SER A 1 91 ? 4.413 3.742 -11.243 1.00 90.38 91 SER A C 1
ATOM 695 O O . SER A 1 91 ? 3.500 3.929 -12.044 1.00 90.38 91 SER A O 1
ATOM 697 N N . ILE A 1 92 ? 5.537 3.110 -11.593 1.00 91.06 92 ILE A N 1
ATOM 698 C CA . ILE A 1 92 ? 5.759 2.539 -12.927 1.00 91.06 92 ILE A CA 1
ATOM 699 C C . ILE A 1 92 ? 4.897 1.296 -13.113 1.00 91.06 92 ILE A C 1
ATOM 701 O O . ILE A 1 92 ? 4.198 1.180 -14.119 1.00 91.06 92 ILE A O 1
ATOM 705 N N . TYR A 1 93 ? 4.900 0.399 -12.122 1.00 94.12 93 TYR A N 1
ATOM 706 C CA . TYR A 1 93 ? 4.004 -0.750 -12.107 1.00 94.12 93 TYR A CA 1
ATOM 707 C C . TYR A 1 93 ? 2.551 -0.303 -12.266 1.00 94.12 93 TYR A C 1
ATOM 709 O O . TYR A 1 93 ? 1.869 -0.777 -13.169 1.00 94.12 93 TYR A O 1
ATOM 717 N N . SER A 1 94 ? 2.076 0.646 -11.458 1.00 95.81 94 SER A N 1
ATOM 718 C CA . SER A 1 94 ? 0.655 1.003 -11.428 1.00 95.81 94 SER A CA 1
ATOM 719 C C . SER A 1 94 ? 0.121 1.638 -12.716 1.00 95.81 94 SER A C 1
ATOM 721 O O . SER A 1 94 ? -1.074 1.516 -13.007 1.00 95.81 94 SER A O 1
ATOM 723 N N . ALA A 1 95 ? 0.995 2.277 -13.496 1.00 94.50 95 ALA A N 1
ATOM 724 C CA . ALA A 1 95 ? 0.692 2.825 -14.817 1.00 94.50 95 ALA A CA 1
ATOM 725 C C . ALA A 1 95 ? 0.923 1.822 -15.971 1.00 94.50 95 ALA A C 1
ATOM 727 O O . ALA A 1 95 ? 0.550 2.093 -17.118 1.00 94.50 95 ALA A O 1
ATOM 728 N N . SER A 1 96 ? 1.536 0.667 -15.693 1.00 93.75 96 SER A N 1
ATOM 729 C CA . SER A 1 96 ? 1.888 -0.329 -16.707 1.00 93.75 96 SER A CA 1
ATOM 730 C C . SER A 1 96 ? 0.659 -0.973 -17.358 1.00 93.75 96 SER A C 1
ATOM 732 O O . SER A 1 96 ? -0.475 -0.887 -16.874 1.00 93.75 96 SER A O 1
ATOM 734 N N . LYS A 1 97 ? 0.878 -1.634 -18.500 1.00 93.81 97 LYS A N 1
ATOM 735 C CA . LYS A 1 97 ? -0.142 -2.500 -19.103 1.00 93.81 97 LYS A CA 1
ATOM 736 C C . LYS A 1 97 ? -0.439 -3.696 -18.190 1.00 93.81 97 LYS A C 1
ATOM 738 O O . LYS A 1 97 ? -1.600 -3.947 -17.914 1.00 93.81 97 LYS A O 1
ATOM 743 N N . THR A 1 98 ? 0.592 -4.333 -17.636 1.00 92.88 98 THR A N 1
ATOM 744 C CA . THR A 1 98 ? 0.460 -5.474 -16.717 1.00 92.88 98 THR A CA 1
ATOM 745 C C . THR A 1 98 ? -0.481 -5.175 -15.553 1.00 92.88 98 THR A C 1
ATOM 747 O O . THR A 1 98 ? -1.415 -5.926 -15.315 1.00 92.88 98 THR A O 1
ATOM 750 N N . ALA A 1 99 ? -0.312 -4.039 -14.869 1.00 94.81 99 ALA A N 1
ATOM 751 C CA . ALA A 1 99 ? -1.184 -3.691 -13.747 1.00 94.81 99 ALA A CA 1
ATOM 752 C C . ALA A 1 99 ? -2.616 -3.336 -14.180 1.00 94.81 99 ALA A C 1
ATOM 754 O O . ALA A 1 99 ? -3.551 -3.526 -13.405 1.00 94.81 99 ALA A O 1
ATOM 755 N N . ARG A 1 100 ? -2.802 -2.814 -15.402 1.00 96.88 100 ARG A N 1
ATOM 756 C CA . ARG A 1 100 ? -4.134 -2.615 -15.995 1.00 96.88 100 ARG A CA 1
ATOM 757 C C . ARG A 1 100 ? -4.812 -3.937 -16.327 1.00 96.88 100 ARG A C 1
ATOM 759 O O . ARG A 1 100 ? -6.010 -4.041 -16.111 1.00 96.88 100 ARG A O 1
ATOM 766 N N . ASP A 1 101 ? -4.056 -4.918 -16.802 1.00 96.31 101 ASP A N 1
ATOM 767 C CA . ASP A 1 101 ? -4.572 -6.247 -17.118 1.00 96.31 101 ASP A CA 1
ATOM 768 C C . ASP A 1 101 ? -4.898 -7.028 -15.825 1.00 96.31 101 ASP A C 1
ATOM 770 O O . ASP A 1 101 ? -5.934 -7.681 -15.751 1.00 96.31 101 ASP A O 1
ATOM 774 N N . GLU A 1 102 ? -4.070 -6.911 -14.776 1.00 94.75 102 GLU A N 1
ATOM 775 C CA . GLU A 1 102 ? -4.326 -7.533 -13.463 1.00 94.75 102 GLU A CA 1
ATOM 776 C C . GLU A 1 102 ? -5.491 -6.874 -12.699 1.00 94.75 102 GLU A C 1
ATOM 778 O O . GLU A 1 102 ? -6.235 -7.550 -11.991 1.00 94.75 102 GLU A O 1
ATOM 783 N N . PHE A 1 103 ? -5.640 -5.550 -12.810 1.00 96.81 103 PHE A N 1
ATOM 784 C CA . PHE A 1 103 ? -6.596 -4.754 -12.031 1.00 96.81 103 PHE A CA 1
ATOM 785 C C . PHE A 1 103 ? -7.307 -3.714 -12.915 1.00 96.81 103 PHE A C 1
ATOM 787 O O . PHE A 1 103 ? -7.079 -2.507 -12.740 1.00 96.81 103 PHE A O 1
ATOM 794 N N . PRO A 1 104 ? -8.155 -4.137 -13.870 1.00 96.69 104 PRO A N 1
ATOM 795 C CA . PRO A 1 104 ? -8.752 -3.247 -14.870 1.00 96.69 104 PRO A CA 1
ATOM 796 C C . PRO A 1 104 ? -9.649 -2.174 -14.250 1.00 96.69 104 PRO A C 1
ATOM 798 O O . PRO A 1 104 ? -9.572 -1.012 -14.648 1.00 96.69 104 PRO A O 1
ATOM 801 N N . ASP A 1 105 ? -10.393 -2.537 -13.208 1.00 96.75 105 ASP A N 1
ATOM 802 C CA . ASP A 1 105 ? -11.408 -1.681 -12.583 1.00 96.75 105 ASP A CA 1
ATOM 803 C C . ASP A 1 105 ? -10.855 -0.727 -11.511 1.00 96.75 105 ASP A C 1
ATOM 805 O O . ASP A 1 105 ? -11.601 0.044 -10.909 1.00 96.75 105 ASP A O 1
ATOM 809 N N . TYR A 1 106 ? -9.545 -0.765 -11.24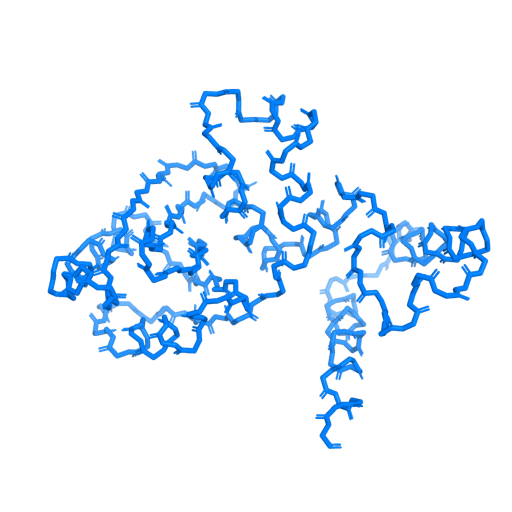9 1.00 97.50 106 TYR A N 1
ATOM 810 C CA . TYR A 1 106 ? -8.917 0.007 -10.177 1.00 97.50 106 TYR A CA 1
ATOM 811 C C . TYR A 1 106 ? -8.000 1.106 -10.705 1.00 97.50 106 TYR A C 1
ATOM 813 O O . TYR A 1 106 ? -7.282 0.932 -11.686 1.00 97.50 106 TYR A O 1
ATOM 821 N N . ASP A 1 107 ? -7.980 2.251 -10.025 1.00 96.38 107 ASP A N 1
ATOM 822 C CA . ASP A 1 107 ? -7.115 3.366 -10.399 1.00 96.38 107 ASP A CA 1
ATOM 823 C C . ASP A 1 107 ? -5.623 3.112 -10.075 1.00 96.38 107 ASP A C 1
ATOM 825 O O . ASP A 1 107 ? -5.234 2.154 -9.395 1.00 96.38 107 ASP A O 1
ATOM 829 N N . VAL A 1 108 ? -4.760 4.011 -10.558 1.00 96.62 108 VAL A N 1
ATOM 830 C CA . VAL A 1 108 ? -3.296 3.920 -10.405 1.00 96.62 108 VAL A CA 1
ATOM 831 C C . VAL A 1 108 ? -2.832 3.922 -8.942 1.00 96.62 108 VAL A C 1
ATOM 833 O O . VAL A 1 108 ? -1.788 3.361 -8.617 1.00 96.62 108 VAL A O 1
ATOM 836 N N . THR A 1 109 ? -3.586 4.538 -8.033 1.00 96.44 109 THR A N 1
ATOM 837 C CA . THR A 1 109 ? -3.223 4.628 -6.614 1.00 96.44 109 THR A CA 1
ATOM 838 C C . THR A 1 109 ? -3.469 3.302 -5.904 1.00 96.44 109 THR A C 1
ATOM 840 O O . THR A 1 109 ? -2.619 2.858 -5.130 1.00 96.44 109 THR A O 1
ATOM 843 N N . VAL A 1 110 ? -4.581 2.628 -6.225 1.00 98.25 110 VAL A N 1
ATOM 844 C CA . VAL A 1 110 ? -4.901 1.288 -5.711 1.00 98.25 110 VAL A CA 1
ATOM 845 C C . VAL A 1 110 ? -3.865 0.282 -6.206 1.00 98.25 110 VAL A C 1
ATOM 847 O O . VAL A 1 110 ? -3.273 -0.428 -5.397 1.00 98.25 110 VAL A O 1
ATOM 850 N N . ARG A 1 111 ? -3.570 0.272 -7.513 1.00 98.38 111 ARG A N 1
ATOM 851 C CA . ARG A 1 111 ? -2.554 -0.620 -8.102 1.00 98.38 111 ARG A CA 1
ATOM 852 C C . ARG A 1 111 ? -1.174 -0.429 -7.465 1.00 98.38 111 ARG A C 1
ATOM 854 O O . ARG A 1 111 ? -0.489 -1.406 -7.176 1.00 98.38 111 ARG A O 1
ATOM 861 N N . GLY A 1 112 ? -0.778 0.817 -7.195 1.00 97.62 112 GLY A N 1
ATOM 862 C CA . GLY A 1 112 ? 0.479 1.113 -6.501 1.00 97.62 112 GLY A CA 1
ATOM 863 C C . GLY A 1 112 ? 0.519 0.534 -5.083 1.00 97.62 112 GLY A C 1
ATOM 864 O O . GLY A 1 112 ? 1.496 -0.114 -4.705 1.00 97.62 112 GLY A O 1
ATOM 865 N N . ALA A 1 113 ? -0.570 0.694 -4.323 1.00 98.38 113 ALA A N 1
ATOM 866 C CA . ALA A 1 113 ? -0.700 0.135 -2.977 1.00 98.38 113 ALA A CA 1
ATOM 867 C C . ALA A 1 113 ? -0.701 -1.407 -2.970 1.00 98.38 113 ALA A C 1
ATOM 869 O O . ALA A 1 113 ? -0.127 -2.014 -2.063 1.00 98.38 113 ALA A O 1
ATOM 870 N N . VAL A 1 114 ? -1.278 -2.050 -3.995 1.00 98.56 114 VAL A N 1
ATOM 871 C CA . VAL A 1 114 ? -1.182 -3.509 -4.183 1.00 98.56 114 VAL A CA 1
ATOM 872 C C . VAL A 1 114 ? 0.273 -3.945 -4.354 1.00 98.56 114 VAL A C 1
ATOM 874 O O . VAL A 1 114 ? 0.699 -4.873 -3.668 1.00 98.56 114 VAL A O 1
ATOM 877 N N . SER A 1 115 ? 1.055 -3.253 -5.190 1.00 97.62 115 SER A N 1
ATOM 878 C CA . SER A 1 115 ? 2.482 -3.569 -5.363 1.00 97.62 115 SER A CA 1
ATOM 879 C C . SER A 1 115 ? 3.260 -3.431 -4.050 1.00 97.62 115 SER A C 1
ATOM 881 O O . SER A 1 115 ? 4.059 -4.298 -3.709 1.00 97.62 115 SER A O 1
ATOM 883 N N . ILE A 1 116 ? 2.988 -2.393 -3.253 1.00 97.81 116 ILE A N 1
ATOM 884 C CA . ILE A 1 116 ? 3.588 -2.225 -1.915 1.00 97.81 116 ILE A CA 1
ATOM 885 C C . ILE A 1 116 ? 3.280 -3.431 -1.013 1.00 97.81 116 ILE A C 1
ATOM 887 O O . ILE A 1 116 ? 4.188 -3.986 -0.397 1.00 97.81 116 ILE A O 1
ATOM 891 N N . ALA A 1 117 ? 2.022 -3.879 -0.961 1.00 97.94 117 ALA A N 1
ATOM 892 C CA . ALA A 1 117 ? 1.639 -5.049 -0.172 1.00 97.94 117 ALA A CA 1
ATOM 893 C C . ALA A 1 117 ? 2.339 -6.333 -0.647 1.00 97.94 117 ALA A C 1
ATOM 895 O O . ALA A 1 117 ? 2.875 -7.083 0.170 1.00 97.94 117 ALA A O 1
ATOM 896 N N . ARG A 1 118 ? 2.362 -6.581 -1.962 1.00 97.31 118 ARG A N 1
ATOM 897 C CA . ARG A 1 118 ? 2.948 -7.797 -2.547 1.00 97.31 118 ARG A CA 1
ATOM 898 C C . ARG A 1 118 ? 4.463 -7.864 -2.397 1.00 97.31 118 ARG A C 1
ATOM 900 O O . ARG A 1 118 ? 4.984 -8.954 -2.192 1.00 97.31 118 ARG A O 1
ATOM 907 N N . ARG A 1 119 ? 5.161 -6.723 -2.375 1.00 95.12 119 ARG A N 1
ATOM 908 C CA . ARG A 1 119 ? 6.604 -6.671 -2.074 1.00 95.12 119 ARG A CA 1
ATOM 909 C C . ARG A 1 119 ? 6.949 -7.246 -0.706 1.00 95.12 119 ARG A C 1
ATOM 911 O O . ARG A 1 119 ? 8.033 -7.790 -0.552 1.00 95.12 119 ARG A O 1
ATOM 918 N N . LEU A 1 120 ? 6.061 -7.133 0.284 1.00 94.12 120 LEU A N 1
ATOM 919 C CA . LEU A 1 120 ? 6.275 -7.770 1.585 1.00 94.12 120 LEU A CA 1
ATOM 920 C C . LEU A 1 120 ? 6.064 -9.292 1.517 1.00 94.12 120 LEU A C 1
ATOM 922 O O . LEU A 1 120 ? 6.754 -10.035 2.213 1.00 94.12 120 LEU A O 1
A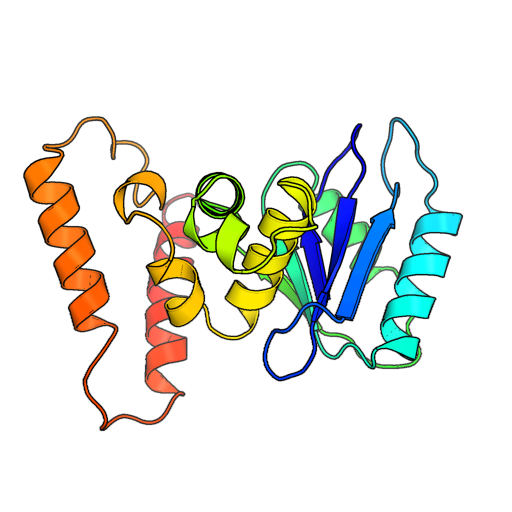TOM 926 N N . MET A 1 121 ? 5.120 -9.750 0.689 1.00 92.00 121 MET A N 1
ATOM 927 C CA . MET A 1 121 ? 4.789 -11.171 0.529 1.00 92.00 121 MET A CA 1
ATOM 928 C C . MET A 1 121 ? 5.890 -11.924 -0.227 1.00 92.00 121 MET A C 1
ATOM 930 O O . MET A 1 121 ? 6.416 -12.918 0.272 1.00 92.00 121 MET A O 1
ATOM 934 N N . ASP A 1 122 ? 6.260 -11.419 -1.405 1.00 89.44 122 ASP A N 1
ATOM 935 C CA . ASP A 1 122 ? 7.340 -11.935 -2.241 1.00 89.44 122 ASP A CA 1
ATOM 936 C C . ASP A 1 122 ? 7.988 -10.771 -3.018 1.00 89.44 122 ASP A C 1
ATOM 938 O O . ASP A 1 122 ? 7.492 -10.360 -4.075 1.00 89.44 122 ASP A O 1
ATOM 942 N N . PRO A 1 123 ? 9.099 -10.208 -2.502 1.00 85.38 123 PRO A N 1
ATOM 943 C CA . PRO A 1 123 ? 9.765 -9.083 -3.141 1.00 85.38 123 PRO A CA 1
ATOM 944 C C . PRO A 1 123 ? 10.209 -9.376 -4.576 1.00 85.38 123 PRO A C 1
ATOM 946 O O . PRO A 1 123 ? 10.126 -8.488 -5.420 1.00 85.38 123 PRO A O 1
ATOM 949 N N . LEU A 1 124 ? 10.694 -10.591 -4.866 1.00 81.94 124 LEU A N 1
ATOM 950 C CA . LEU A 1 124 ? 11.209 -10.910 -6.199 1.00 81.94 124 LEU A CA 1
ATOM 951 C C . LEU A 1 124 ? 10.068 -11.016 -7.197 1.00 81.94 124 LEU A C 1
ATOM 953 O O . LEU A 1 124 ? 10.124 -10.359 -8.233 1.00 81.94 124 LEU A O 1
ATOM 957 N N . ALA A 1 125 ? 9.028 -11.787 -6.867 1.00 85.06 125 ALA A N 1
ATOM 958 C CA . ALA A 1 125 ? 7.888 -11.985 -7.758 1.00 85.06 125 ALA A CA 1
ATOM 959 C C . ALA A 1 125 ? 7.180 -10.668 -8.113 1.00 85.06 125 ALA A C 1
ATOM 961 O O . ALA A 1 125 ? 6.632 -10.537 -9.207 1.00 85.06 125 ALA A O 1
ATOM 962 N N . GLU A 1 126 ? 7.211 -9.678 -7.218 1.00 89.62 126 GLU A N 1
ATOM 963 C CA . GLU A 1 126 ? 6.629 -8.369 -7.502 1.00 89.62 126 GLU A CA 1
ATOM 964 C C . GLU A 1 126 ? 7.589 -7.436 -8.261 1.00 89.62 126 GLU A C 1
ATOM 966 O O . GLU A 1 126 ? 7.160 -6.739 -9.179 1.00 89.62 126 GLU A O 1
ATOM 971 N N . LEU A 1 127 ?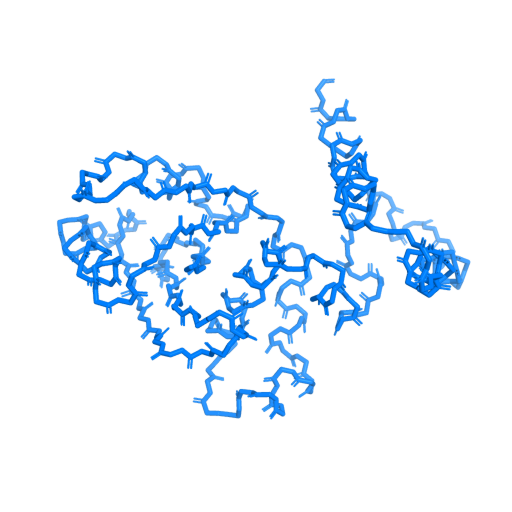 8.890 -7.427 -7.940 1.00 82.44 127 LEU A N 1
ATOM 972 C CA . LEU A 1 127 ? 9.857 -6.538 -8.603 1.00 82.44 127 LEU A CA 1
ATOM 973 C C . LEU A 1 127 ? 10.121 -6.912 -10.069 1.00 82.44 127 LEU A C 1
ATOM 975 O O . LEU A 1 127 ? 10.372 -6.014 -10.870 1.00 82.44 127 LEU A O 1
ATOM 979 N N . VAL A 1 128 ? 10.004 -8.190 -10.451 1.00 82.50 128 VAL A N 1
ATOM 980 C CA . VAL A 1 128 ? 10.166 -8.626 -11.858 1.00 82.50 128 VAL A CA 1
ATOM 981 C C . VAL A 1 128 ? 9.077 -8.100 -12.796 1.00 82.50 128 VAL A C 1
ATOM 983 O O . VAL A 1 128 ? 9.243 -8.134 -14.013 1.00 82.50 128 VAL A O 1
ATOM 986 N N . LYS A 1 129 ? 7.963 -7.588 -12.256 1.00 83.44 129 LYS A N 1
ATOM 987 C CA . LYS A 1 129 ? 6.883 -6.972 -13.047 1.00 83.44 129 LYS A CA 1
ATOM 988 C C . LYS A 1 129 ? 7.215 -5.554 -13.512 1.00 83.44 129 LYS A C 1
ATOM 990 O O . LYS A 1 129 ? 6.439 -4.948 -14.250 1.00 83.44 129 LYS A O 1
ATOM 995 N N . ILE A 1 130 ? 8.325 -5.001 -13.034 1.00 79.31 130 ILE A N 1
ATOM 996 C CA . ILE A 1 130 ? 8.759 -3.631 -13.283 1.00 79.31 130 ILE A CA 1
ATOM 997 C C . ILE A 1 130 ? 9.947 -3.690 -14.236 1.00 79.31 130 ILE A C 1
ATOM 999 O O . ILE A 1 130 ? 10.797 -4.569 -14.114 1.00 79.31 130 ILE A O 1
ATOM 1003 N N . ASP A 1 131 ? 10.029 -2.739 -15.171 1.00 71.31 131 ASP A N 1
ATOM 1004 C CA . ASP A 1 131 ? 11.265 -2.557 -15.932 1.00 71.31 131 ASP A CA 1
ATOM 1005 C C . ASP A 1 131 ? 12.426 -2.369 -14.930 1.00 71.31 131 ASP A C 1
ATOM 1007 O O . ASP A 1 131 ? 12.305 -1.559 -14.003 1.00 71.31 131 ASP A O 1
ATOM 1011 N N . PRO A 1 132 ? 13.536 -3.109 -15.069 1.00 65.75 132 PRO A N 1
ATOM 1012 C CA . PRO A 1 132 ? 14.655 -3.003 -14.148 1.00 65.75 132 PRO A CA 1
ATOM 1013 C C . PRO A 1 132 ? 15.254 -1.594 -14.082 1.00 65.75 132 PRO A C 1
ATOM 1015 O O . PRO A 1 132 ? 15.758 -1.201 -13.029 1.00 65.75 132 PRO A O 1
ATOM 1018 N N . LYS A 1 133 ? 15.178 -0.801 -15.162 1.00 65.25 133 LYS A N 1
ATOM 1019 C CA . LYS A 1 133 ? 15.716 0.568 -15.189 1.00 65.25 133 LYS A CA 1
ATOM 1020 C C . LYS A 1 133 ? 15.162 1.432 -14.044 1.00 65.25 133 LYS A C 1
ATOM 1022 O O . LYS A 1 133 ? 15.953 1.944 -13.271 1.00 65.25 133 LYS A O 1
ATOM 1027 N N . PRO A 1 134 ? 13.851 1.624 -13.851 1.00 58.44 134 PRO A N 1
ATOM 1028 C CA . PRO A 1 134 ? 13.321 2.494 -12.791 1.00 58.44 134 PRO A CA 1
ATOM 1029 C C . PRO A 1 134 ? 13.440 1.986 -11.337 1.00 58.44 134 PRO A C 1
ATOM 1031 O O . PRO A 1 134 ? 12.975 2.685 -10.430 1.00 58.44 134 PRO A O 1
ATOM 1034 N N . ILE A 1 135 ? 14.045 0.818 -11.076 1.00 60.31 135 ILE A N 1
ATOM 1035 C CA . ILE A 1 135 ? 14.190 0.261 -9.714 1.00 60.31 135 ILE A CA 1
ATOM 1036 C C . ILE A 1 135 ? 15.133 1.104 -8.834 1.00 60.31 135 ILE A C 1
ATOM 1038 O O . ILE A 1 135 ? 15.085 0.980 -7.614 1.00 60.31 135 ILE A O 1
ATOM 1042 N N . GLY A 1 136 ? 15.918 2.022 -9.409 1.00 60.06 136 GLY A N 1
ATOM 1043 C CA . GLY A 1 136 ? 16.700 2.990 -8.637 1.00 60.06 136 GLY A CA 1
ATOM 1044 C C . GLY A 1 136 ? 17.840 2.318 -7.874 1.00 60.06 136 GLY A C 1
ATOM 1045 O O . GLY A 1 136 ? 17.907 2.381 -6.651 1.00 60.06 136 GLY A O 1
ATOM 1046 N N . VAL A 1 137 ? 18.745 1.655 -8.596 1.00 64.06 137 VAL A N 1
ATOM 1047 C CA . VAL A 1 137 ? 19.883 0.927 -8.011 1.00 64.06 137 VAL A CA 1
ATOM 1048 C C . VAL A 1 137 ? 21.055 1.825 -7.607 1.00 64.06 137 VAL A C 1
ATOM 1050 O O . VAL A 1 137 ? 22.015 1.332 -7.020 1.00 64.06 137 VAL A O 1
ATOM 1053 N N . GLY A 1 138 ? 20.986 3.137 -7.845 1.00 57.59 138 GLY A N 1
ATOM 1054 C CA . GLY A 1 138 ? 21.983 4.097 -7.366 1.00 57.59 138 GLY A CA 1
ATOM 1055 C C . GLY A 1 138 ? 21.688 5.537 -7.787 1.00 57.59 138 GLY A C 1
ATOM 1056 O O . GLY A 1 138 ? 20.923 5.771 -8.719 1.00 57.59 138 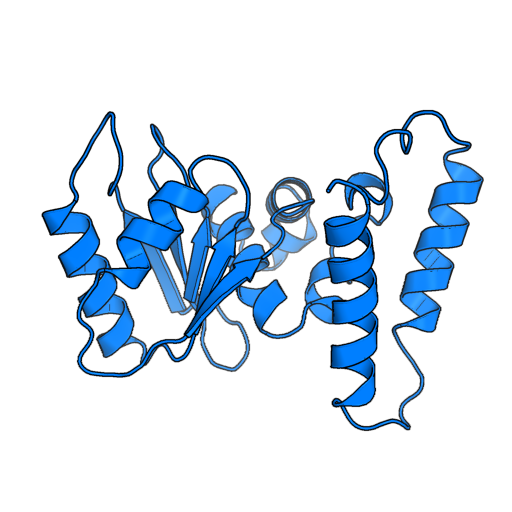GLY A O 1
ATOM 1057 N N . GLN A 1 139 ? 22.314 6.506 -7.112 1.00 51.44 139 GLN A N 1
ATOM 1058 C CA . GLN A 1 139 ? 22.110 7.942 -7.371 1.00 51.44 139 GLN A CA 1
ATOM 1059 C C . GLN A 1 139 ? 22.473 8.356 -8.809 1.00 51.44 139 GLN A C 1
ATOM 1061 O O . GLN A 1 139 ? 21.763 9.153 -9.409 1.00 51.44 139 GLN A O 1
ATOM 1066 N N . TYR A 1 140 ? 23.519 7.758 -9.386 1.00 57.97 140 TYR A N 1
ATOM 1067 C CA . TYR A 1 140 ? 24.038 8.083 -10.726 1.00 57.97 140 TYR A CA 1
ATOM 1068 C C . TYR A 1 140 ? 23.541 7.130 -11.819 1.00 57.97 140 TYR A C 1
ATOM 1070 O O . TYR A 1 140 ? 24.166 6.961 -12.863 1.00 57.97 140 TYR A O 1
ATOM 1078 N N . GLN A 1 141 ? 22.427 6.437 -11.585 1.00 55.91 141 GLN A N 1
ATOM 1079 C CA . GLN A 1 141 ? 21.918 5.424 -12.511 1.00 55.91 141 GLN A CA 1
ATOM 1080 C C . GLN A 1 141 ? 21.575 5.994 -13.904 1.00 55.91 141 GLN A C 1
ATOM 1082 O O . GLN A 1 141 ? 21.603 5.274 -14.904 1.00 55.91 141 GLN A O 1
ATOM 1087 N N . HIS A 1 142 ? 21.258 7.284 -13.987 1.00 61.94 142 HIS A N 1
ATOM 1088 C CA . HIS A 1 142 ? 20.994 7.966 -15.254 1.00 61.94 142 HIS A CA 1
ATOM 1089 C C . HIS A 1 142 ? 22.272 8.386 -15.994 1.00 61.94 142 HIS A C 1
ATOM 1091 O O . HIS A 1 142 ? 22.223 8.583 -17.205 1.00 61.94 142 HIS A O 1
ATOM 1097 N N . ASP A 1 143 ? 23.411 8.430 -15.299 1.00 67.25 143 ASP A N 1
ATOM 1098 C CA . ASP A 1 143 ? 24.692 8.919 -15.825 1.00 67.25 143 ASP A CA 1
ATOM 1099 C C . ASP A 1 143 ? 25.580 7.791 -16.378 1.00 67.25 143 ASP A C 1
ATOM 1101 O O . ASP A 1 143 ? 26.691 8.026 -16.852 1.00 67.25 143 ASP A O 1
ATOM 1105 N N . VAL A 1 144 ? 25.100 6.544 -16.325 1.00 68.81 144 VAL A N 1
ATOM 1106 C CA . VAL A 1 144 ? 25.807 5.364 -16.839 1.00 68.81 144 VAL A CA 1
ATOM 1107 C C . VAL A 1 144 ? 25.244 4.891 -18.180 1.00 68.81 144 VAL A C 1
ATOM 1109 O O . VAL A 1 144 ? 24.119 5.210 -18.570 1.00 68.81 144 VAL A O 1
ATOM 1112 N N . ASP A 1 145 ? 26.026 4.066 -18.879 1.00 79.06 145 ASP A N 1
ATOM 1113 C CA . ASP A 1 145 ? 25.600 3.386 -20.104 1.00 79.06 145 ASP A CA 1
ATOM 1114 C C . ASP A 1 145 ? 24.351 2.527 -19.843 1.00 79.06 145 ASP A C 1
ATOM 1116 O O . ASP A 1 145 ? 24.391 1.498 -19.160 1.00 79.06 145 ASP A O 1
ATOM 1120 N N . GLN A 1 146 ? 23.231 2.955 -20.424 1.00 70.31 146 GLN A N 1
ATOM 1121 C CA . GLN A 1 146 ? 21.913 2.369 -20.192 1.00 70.31 146 GLN A CA 1
ATOM 1122 C C . GLN A 1 146 ? 21.771 0.949 -20.752 1.00 70.31 146 GLN A C 1
ATOM 1124 O O . GLN A 1 146 ? 20.948 0.175 -20.259 1.00 70.31 146 GLN A O 1
ATOM 1129 N N . THR A 1 147 ? 22.563 0.583 -21.762 1.00 74.62 147 THR A N 1
ATOM 1130 C CA . THR A 1 147 ? 22.551 -0.766 -22.343 1.00 74.62 147 THR A CA 1
ATOM 1131 C C . THR A 1 147 ? 23.271 -1.736 -21.415 1.00 74.62 147 THR A C 1
ATOM 1133 O O . THR A 1 147 ? 22.759 -2.817 -21.119 1.00 74.62 147 THR A O 1
ATOM 1136 N N . LYS A 1 148 ? 24.436 -1.328 -20.898 1.00 68.31 148 LYS A N 1
ATOM 1137 C CA . LYS A 1 148 ? 25.208 -2.125 -19.933 1.00 68.31 148 LYS A CA 1
ATOM 1138 C C . LYS A 1 148 ? 24.481 -2.260 -18.599 1.00 68.31 148 LYS A C 1
ATOM 1140 O O . LYS A 1 148 ? 24.437 -3.358 -18.050 1.00 68.31 148 LYS A O 1
ATOM 1145 N N . LEU A 1 149 ? 23.871 -1.177 -18.115 1.00 59.88 149 LEU A N 1
ATOM 1146 C CA . LEU A 1 149 ? 23.064 -1.188 -16.898 1.00 59.88 149 LEU A CA 1
ATOM 1147 C C . LEU A 1 149 ? 21.891 -2.166 -17.019 1.00 59.88 149 LEU A C 1
ATOM 1149 O O . LEU A 1 149 ? 21.730 -3.022 -16.153 1.00 59.88 149 LEU A O 1
ATOM 1153 N N . LYS A 1 150 ? 21.120 -2.088 -18.114 1.00 65.75 150 LYS A N 1
ATOM 1154 C CA . LYS A 1 150 ? 20.005 -3.010 -18.367 1.00 65.75 150 LYS A CA 1
ATOM 1155 C C . LYS A 1 150 ? 20.477 -4.465 -18.364 1.00 65.75 150 LYS A C 1
ATOM 1157 O O . LYS A 1 150 ? 19.928 -5.271 -17.629 1.00 65.75 150 LYS A O 1
ATOM 1162 N N . LYS A 1 151 ? 21.541 -4.782 -19.112 1.00 68.00 151 LYS A N 1
ATOM 1163 C CA . LYS A 1 151 ? 22.097 -6.143 -19.173 1.00 68.00 151 LYS A CA 1
ATOM 1164 C C . LYS A 1 151 ? 22.528 -6.662 -17.794 1.00 68.00 151 LYS A C 1
ATOM 1166 O O . LYS A 1 151 ? 22.305 -7.824 -17.482 1.00 68.00 151 LYS A O 1
ATOM 1171 N N . SER A 1 152 ? 23.138 -5.808 -16.973 1.00 65.62 152 SER A N 1
ATOM 1172 C CA . SER A 1 152 ? 23.571 -6.163 -15.615 1.00 65.62 152 SER A CA 1
ATOM 1173 C C . SER A 1 152 ? 22.390 -6.426 -14.672 1.00 65.62 152 SER A C 1
ATOM 1175 O O . SER A 1 152 ? 22.408 -7.374 -13.884 1.00 65.62 152 SER A O 1
ATOM 1177 N N . LEU A 1 153 ? 21.344 -5.603 -14.770 1.00 63.78 153 LEU A N 1
ATOM 1178 C CA . LEU A 1 153 ? 20.116 -5.765 -13.996 1.00 63.78 153 LEU A CA 1
ATOM 1179 C C . LEU A 1 153 ? 19.365 -7.036 -14.399 1.00 63.78 153 LEU A C 1
ATOM 1181 O O . LEU A 1 153 ? 19.030 -7.825 -13.520 1.00 63.78 153 LEU A O 1
ATOM 1185 N N . ASP A 1 154 ? 19.185 -7.263 -15.703 1.00 64.06 154 ASP A N 1
ATOM 1186 C CA . ASP A 1 154 ? 18.570 -8.477 -16.256 1.00 64.06 154 ASP A CA 1
ATOM 1187 C C . ASP A 1 154 ? 19.309 -9.727 -15.733 1.00 64.06 154 ASP A C 1
ATOM 1189 O O . ASP A 1 154 ? 18.698 -10.613 -15.138 1.00 64.06 154 ASP A O 1
ATOM 1193 N N . GLN A 1 155 ? 20.647 -9.735 -15.807 1.00 66.56 155 GLN A N 1
ATOM 1194 C CA . GLN A 1 155 ? 21.473 -10.830 -15.287 1.00 66.56 155 GLN A CA 1
ATOM 1195 C C . GLN A 1 155 ? 21.328 -11.028 -13.770 1.00 66.56 155 GLN A C 1
ATOM 1197 O O . GLN A 1 155 ? 21.378 -12.152 -13.276 1.00 66.56 155 GLN A O 1
ATOM 1202 N N . THR A 1 156 ? 21.184 -9.947 -13.000 1.00 64.88 156 THR A N 1
ATOM 1203 C CA . THR A 1 156 ? 21.005 -10.027 -11.542 1.00 64.88 156 THR A CA 1
ATOM 1204 C C . THR A 1 156 ? 19.647 -10.628 -11.192 1.00 64.88 156 THR A C 1
ATOM 1206 O O . THR A 1 156 ? 19.564 -11.447 -10.279 1.00 64.88 156 THR A O 1
ATOM 1209 N N . VAL A 1 157 ? 18.602 -10.262 -11.937 1.00 61.12 157 VAL A N 1
ATOM 1210 C CA . VAL A 1 157 ? 17.259 -10.833 -11.792 1.00 61.12 157 VAL A CA 1
ATOM 1211 C C . VAL A 1 157 ? 17.275 -12.328 -12.116 1.00 61.12 157 VAL A C 1
ATOM 1213 O O . VAL A 1 157 ? 16.790 -13.116 -11.307 1.00 61.12 157 VAL A O 1
ATOM 1216 N N . GLU A 1 158 ? 17.909 -12.728 -13.220 1.00 62.69 158 GLU A N 1
ATOM 1217 C CA . GLU A 1 158 ? 18.119 -14.140 -13.578 1.00 62.69 158 GLU A CA 1
ATOM 1218 C C . GLU A 1 158 ? 18.927 -14.892 -12.509 1.00 62.69 158 GLU A C 1
ATOM 1220 O O . GLU A 1 158 ? 18.586 -15.997 -12.113 1.00 62.69 158 GLU A O 1
ATOM 1225 N N . ASN A 1 159 ? 19.970 -14.287 -11.944 1.00 61.44 159 ASN A N 1
ATOM 1226 C CA . ASN A 1 159 ? 20.744 -14.933 -10.879 1.00 61.44 159 ASN A CA 1
ATOM 1227 C C . ASN A 1 159 ? 19.953 -15.070 -9.564 1.00 61.44 159 ASN A C 1
ATOM 1229 O O . ASN A 1 159 ? 20.269 -15.921 -8.728 1.00 61.44 159 ASN A O 1
ATOM 1233 N N . CYS A 1 160 ? 18.947 -14.219 -9.352 1.00 58.97 160 CYS A N 1
ATOM 1234 C CA . CYS A 1 160 ? 18.033 -14.296 -8.217 1.00 58.97 160 CYS A CA 1
ATOM 1235 C C . CYS A 1 160 ? 16.869 -15.276 -8.446 1.00 58.97 160 CYS A C 1
ATOM 1237 O O . CYS A 1 160 ? 16.282 -15.728 -7.460 1.00 58.97 160 CYS A O 1
ATOM 1239 N N . GLY A 1 161 ? 16.555 -15.629 -9.697 1.00 47.84 161 GLY A N 1
ATOM 1240 C CA . GLY A 1 161 ? 15.445 -16.503 -10.069 1.00 47.84 161 GLY A CA 1
ATOM 1241 C C . GLY A 1 161 ? 15.877 -17.642 -10.993 1.00 47.84 161 GLY A C 1
ATOM 1242 O O . GLY A 1 161 ? 16.288 -17.397 -12.113 1.00 47.84 161 GLY A O 1
ATOM 1243 N N . MET A 1 162 ? 15.652 -18.884 -10.547 1.00 45.41 162 MET A N 1
ATOM 1244 C CA . MET A 1 162 ? 15.909 -20.172 -11.232 1.00 45.41 162 MET A CA 1
ATOM 1245 C C . MET A 1 162 ? 17.204 -20.910 -10.846 1.00 45.41 162 MET A C 1
ATOM 1247 O O . MET A 1 162 ? 18.010 -21.319 -11.672 1.00 45.41 162 MET A O 1
ATOM 1251 N N . SER A 1 163 ? 17.328 -21.236 -9.562 1.00 36.75 163 SER A N 1
ATOM 1252 C CA . SER A 1 163 ? 17.791 -22.575 -9.182 1.00 36.75 163 SER A CA 1
ATOM 1253 C C . SER A 1 163 ? 16.710 -23.148 -8.268 1.00 36.75 163 SER A C 1
ATOM 1255 O O . SER A 1 163 ? 16.569 -22.687 -7.133 1.00 36.75 163 SER A O 1
ATOM 1257 N N . GLU A 1 164 ? 15.953 -24.134 -8.745 1.00 41.69 164 GLU A N 1
ATOM 1258 C CA . GLU A 1 164 ? 14.888 -24.840 -8.010 1.00 41.69 164 GLU A CA 1
ATOM 1259 C C . GLU A 1 164 ? 15.350 -25.557 -6.719 1.00 41.69 164 GLU A C 1
ATOM 1261 O O . GLU A 1 164 ? 14.579 -26.284 -6.101 1.00 41.69 164 GLU A O 1
ATOM 1266 N N . THR A 1 165 ? 16.579 -25.358 -6.241 1.00 37.84 165 THR A N 1
ATOM 1267 C CA . THR A 1 165 ? 17.181 -26.260 -5.248 1.00 37.84 165 THR A CA 1
ATOM 1268 C C . THR A 1 165 ? 17.499 -25.672 -3.876 1.00 37.84 165 THR A C 1
ATOM 1270 O O . THR A 1 165 ? 18.017 -26.410 -3.041 1.00 37.84 165 THR A O 1
ATOM 1273 N N . THR A 1 166 ? 17.183 -24.408 -3.547 1.00 38.06 166 THR A N 1
ATOM 1274 C CA . THR A 1 166 ? 17.541 -23.900 -2.198 1.00 38.06 166 THR A CA 1
ATOM 1275 C C . THR A 1 166 ? 16.432 -23.147 -1.468 1.00 38.06 166 THR A C 1
ATOM 1277 O O . THR A 1 166 ? 16.229 -21.948 -1.633 1.00 38.06 166 THR A O 1
ATOM 1280 N N . LYS A 1 167 ? 15.762 -23.912 -0.597 1.00 36.72 167 LYS A N 1
ATOM 1281 C CA . LYS A 1 167 ? 14.868 -23.545 0.515 1.00 36.72 167 LYS A CA 1
ATOM 1282 C C . LYS A 1 167 ? 14.915 -22.060 0.928 1.00 36.72 167 LYS A C 1
ATOM 1284 O O . LYS A 1 167 ? 15.962 -21.531 1.310 1.00 36.72 167 LYS A O 1
ATOM 1289 N N . GLY A 1 168 ? 13.730 -21.442 0.958 1.00 38.81 168 GLY A N 1
ATOM 1290 C CA . GLY A 1 168 ? 13.418 -20.011 1.134 1.00 38.81 168 GLY A CA 1
ATOM 1291 C C . GLY A 1 168 ? 13.915 -19.250 2.379 1.00 38.81 168 GLY A C 1
ATOM 1292 O O . GLY A 1 168 ? 13.384 -18.185 2.676 1.00 38.81 168 GLY A O 1
ATOM 1293 N N . SER A 1 169 ? 14.943 -19.719 3.090 1.00 39.56 169 SER A N 1
ATOM 1294 C CA . SER A 1 169 ? 15.623 -18.962 4.158 1.00 39.56 169 SER A CA 1
ATOM 1295 C C . SER A 1 169 ? 16.857 -18.195 3.646 1.00 39.56 169 SER A C 1
ATOM 1297 O O . SER A 1 169 ? 17.144 -17.084 4.093 1.00 39.56 169 SER A O 1
ATOM 1299 N N . VAL A 1 170 ? 17.563 -18.732 2.643 1.00 40.88 170 VAL A N 1
ATOM 1300 C CA . VAL A 1 170 ? 18.793 -18.116 2.098 1.00 40.88 170 VAL A CA 1
ATOM 1301 C C . VAL A 1 170 ? 18.476 -16.972 1.127 1.00 40.88 170 VAL A C 1
ATOM 1303 O O . VAL A 1 170 ? 19.153 -15.943 1.132 1.00 40.88 170 VAL A O 1
ATOM 1306 N N . ILE A 1 171 ? 17.401 -17.116 0.348 1.00 45.00 171 ILE A N 1
ATOM 1307 C CA . ILE A 1 171 ? 16.946 -16.118 -0.632 1.00 45.00 171 ILE A CA 1
ATOM 1308 C C . ILE A 1 171 ? 16.427 -14.859 0.082 1.00 45.00 171 ILE A C 1
ATOM 1310 O O . ILE A 1 171 ? 16.853 -13.752 -0.251 1.00 45.00 171 ILE A O 1
ATOM 1314 N N . LYS A 1 172 ? 15.642 -15.021 1.161 1.00 39.88 172 LYS A N 1
ATOM 1315 C CA . LYS A 1 172 ? 15.211 -13.908 2.028 1.00 39.88 172 LYS A CA 1
ATOM 1316 C C . LYS A 1 172 ? 16.399 -13.116 2.587 1.00 39.88 172 LYS A C 1
ATOM 1318 O O . LYS A 1 172 ? 16.372 -11.891 2.565 1.00 39.88 172 LYS A O 1
ATOM 1323 N N . LYS A 1 173 ? 17.474 -13.791 3.017 1.00 36.91 173 LYS A N 1
ATOM 1324 C CA . LYS A 1 173 ? 18.689 -13.131 3.532 1.00 36.91 173 LYS A CA 1
ATOM 1325 C C . LYS A 1 173 ? 19.481 -12.383 2.458 1.00 36.91 173 LYS A C 1
ATOM 1327 O O . LYS A 1 173 ? 20.030 -11.330 2.758 1.00 36.91 173 LYS A O 1
ATOM 1332 N N . ARG A 1 174 ? 19.553 -12.888 1.221 1.00 39.81 174 ARG A N 1
ATOM 1333 C CA . ARG A 1 174 ? 20.286 -12.215 0.131 1.00 39.81 174 ARG A CA 1
ATOM 1334 C C . ARG A 1 174 ? 19.555 -10.985 -0.399 1.00 39.81 174 ARG A C 1
ATOM 1336 O O . ARG A 1 174 ? 20.204 -9.968 -0.609 1.00 39.81 174 ARG A O 1
ATOM 1343 N N . ILE A 1 175 ? 18.233 -11.048 -0.534 1.00 47.72 175 ILE A N 1
ATOM 1344 C CA . ILE A 1 175 ? 17.421 -9.885 -0.920 1.00 47.72 175 ILE A CA 1
ATOM 1345 C C . ILE A 1 175 ? 17.457 -8.834 0.188 1.00 47.72 175 ILE A C 1
ATOM 1347 O O . ILE A 1 175 ? 17.737 -7.674 -0.093 1.00 47.72 175 ILE A O 1
ATOM 1351 N N . LEU A 1 176 ? 17.288 -9.244 1.452 1.00 42.25 176 LEU A N 1
ATOM 1352 C CA . LEU A 1 176 ? 17.448 -8.352 2.601 1.00 42.25 176 LEU A CA 1
ATOM 1353 C C . LEU A 1 176 ? 18.857 -7.738 2.641 1.00 42.25 176 LEU A C 1
ATOM 1355 O O . LEU A 1 176 ? 18.990 -6.567 2.952 1.00 42.25 176 LEU A O 1
ATOM 1359 N N . ALA A 1 177 ? 19.908 -8.471 2.260 1.00 40.03 177 ALA A N 1
ATOM 1360 C CA . ALA A 1 177 ? 21.273 -7.943 2.189 1.00 40.03 177 ALA A CA 1
ATOM 1361 C C . ALA A 1 177 ? 21.523 -6.993 1.004 1.00 40.03 177 ALA A C 1
ATOM 1363 O O . ALA A 1 177 ? 22.407 -6.147 1.103 1.00 40.03 177 ALA A O 1
ATOM 1364 N N . ILE A 1 178 ? 20.791 -7.118 -0.106 1.00 48.28 178 ILE A N 1
ATOM 1365 C CA . ILE A 1 178 ? 20.817 -6.134 -1.203 1.00 48.28 178 ILE A CA 1
ATOM 1366 C C . ILE A 1 178 ? 20.078 -4.867 -0.755 1.00 48.28 178 ILE A C 1
ATOM 1368 O O . ILE A 1 178 ? 20.588 -3.763 -0.909 1.00 48.28 178 ILE A O 1
ATOM 1372 N N . PHE A 1 179 ? 18.938 -5.036 -0.088 1.00 48.81 179 PHE A N 1
ATOM 1373 C CA . PHE A 1 179 ? 18.129 -3.943 0.442 1.00 48.81 179 PHE A CA 1
ATOM 1374 C C . PHE A 1 179 ? 18.826 -3.175 1.585 1.00 48.81 179 PHE A C 1
ATOM 1376 O O . PHE A 1 179 ? 18.809 -1.948 1.615 1.00 48.81 179 PHE A O 1
ATOM 1383 N N . LEU A 1 180 ? 19.502 -3.883 2.498 1.00 40.97 180 LEU A N 1
ATOM 1384 C CA . LEU A 1 180 ? 20.256 -3.304 3.617 1.00 40.97 180 LEU A CA 1
ATOM 1385 C C . LEU A 1 180 ? 21.591 -2.685 3.186 1.00 40.97 180 LEU A C 1
ATOM 1387 O O . LEU A 1 180 ? 22.030 -1.718 3.806 1.00 40.97 180 LEU A O 1
ATOM 1391 N N . ARG A 1 181 ? 22.237 -3.183 2.119 1.00 38.34 181 ARG A N 1
ATOM 1392 C CA . ARG A 1 181 ? 23.445 -2.537 1.573 1.00 38.34 181 ARG A CA 1
ATOM 1393 C C . ARG A 1 181 ? 23.155 -1.146 1.018 1.00 38.34 181 ARG A C 1
ATOM 1395 O O . ARG A 1 181 ? 23.996 -0.267 1.167 1.00 38.34 181 ARG A O 1
ATOM 1402 N N . HIS A 1 182 ? 21.956 -0.920 0.485 1.00 45.59 182 HIS A N 1
ATOM 1403 C CA . HIS A 1 182 ? 21.494 0.421 0.112 1.00 45.59 182 HIS A CA 1
ATOM 1404 C C . HIS A 1 182 ? 21.153 1.301 1.321 1.00 45.59 182 HIS A C 1
ATOM 1406 O O . HIS A 1 182 ? 21.290 2.517 1.235 1.00 45.59 182 HIS A O 1
ATOM 1412 N N . TYR A 1 183 ? 20.773 0.707 2.456 1.00 39.88 183 TYR A N 1
ATOM 1413 C CA . TYR A 1 183 ? 20.512 1.436 3.704 1.00 39.88 183 TYR A CA 1
ATOM 1414 C C . TYR A 1 183 ? 21.801 1.862 4.430 1.00 39.88 183 TYR A C 1
ATOM 1416 O O . TYR A 1 183 ? 21.834 2.921 5.045 1.00 39.88 183 TYR A O 1
ATOM 1424 N N . SER A 1 184 ? 22.878 1.074 4.335 1.00 32.09 184 SER A N 1
ATOM 1425 C CA . SER A 1 184 ? 24.159 1.370 5.001 1.00 32.09 184 SER A CA 1
ATOM 1426 C C . SER A 1 184 ? 25.083 2.304 4.209 1.00 32.09 184 SER A C 1
ATOM 1428 O O . SER A 1 184 ? 26.101 2.725 4.745 1.00 32.09 184 SER A O 1
ATOM 1430 N N . ALA A 1 185 ? 24.767 2.610 2.949 1.00 35.81 185 ALA A N 1
ATOM 1431 C CA . ALA A 1 185 ? 25.571 3.500 2.108 1.00 35.81 185 ALA A CA 1
ATOM 1432 C C . ALA A 1 185 ? 25.175 4.989 2.221 1.00 35.81 185 ALA A C 1
ATOM 1434 O O . ALA A 1 185 ? 25.793 5.823 1.571 1.00 35.81 185 ALA A O 1
ATOM 1435 N N . ASN A 1 186 ? 24.159 5.317 3.030 1.00 36.53 186 ASN A N 1
ATOM 1436 C CA . ASN A 1 186 ? 23.690 6.688 3.284 1.00 36.53 186 ASN A CA 1
ATOM 1437 C C . ASN A 1 186 ? 23.601 7.016 4.792 1.00 36.53 186 ASN A C 1
ATOM 1439 O O . ASN A 1 186 ? 22.769 7.829 5.199 1.00 36.53 186 ASN A O 1
ATOM 1443 N N . GLY A 1 187 ? 24.432 6.365 5.612 1.00 31.88 187 GLY A N 1
ATOM 1444 C CA . GLY A 1 187 ? 24.688 6.729 7.009 1.00 31.88 187 GLY A CA 1
ATOM 1445 C C . GLY A 1 187 ? 26.121 7.202 7.174 1.00 31.88 187 GLY A C 1
ATOM 1446 O O . GLY A 1 187 ? 27.007 6.507 6.629 1.00 31.88 187 GLY A O 1
#

Radius of gyration: 17.23 Å; chains: 1; bounding box: 38×45×42 Å

Organism: NCBI:txid997883

InterPro domains:
  IPR006641 YqgF/RNase H-like domain [SM00732] (1-94)
  IPR012337 Ribonuclease H-like superfamily [SSF53098] (1-139)
  IPR032639 Tex protein, YqgF-like domain [PF16921] (1-120)
  IPR037027 YqgF/RNase H-like domain superfamily [G3DSA:3.30.420.140] (1-121)
  IPR050437 Small ribosomal subunit protein bS1-like [PTHR10724] (1-161)